Protein AF-U6MWH4-F1 (afdb_monomer)

Nearest PDB structures (foldseek):
  2d4q-assembly1_B  TM=5.711E-01  e=8.157E-05  Homo sapiens
  3nav-assembly1_B  TM=2.646E-01  e=2.248E+00  Vibrio cholerae O1 biovar El Tor str. N16961
  7rc2-assembly1_A  TM=3.256E-01  e=7.889E+00  Microvirgula aerodenitrificans DSM 15089

Secondary structure (DSSP, 8-state):
------GGGS-HHHHHHHHHHHHHHTTTS--EEEEEBTTSPEEEEE---TT--SGGGGGHHHHHHHHHHHHHHHH--S-EEEEEE-TTTTTTPPPPPHHHHHHTTS----S-HHHHHHHHHHHHHHHHTEEEEEEES--HHHHH-HHHHHHHS---GGGEEE-SSSTTHHHHB-GGGPPBTT-TT-S-BGGG-HHHHHHHHHHHHHHHHHTSS----------PPPP-------------------------------------------

InterPro domains:
  IPR001251 CRAL-TRIO lipid binding domain [cd00170] (25-182)
  IPR036865 CRAL-TRIO lipid binding domain superfamily [G3DSA:3.40.525.10] (21-190)

Mean predicted aligned error: 13.99 Å

Organism: NCBI:txid51315

pLDDT: mean 72.73, std 21.44, range [26.17, 97.75]

Sequence (270 aa):
MAFYFPRELRCRPAESALLARVEAKHSTFPTYVHGMSKAGNPVIYKPSLSGLRDFRRLFVLQTDSYLIDTWLEETKASAFTLVLDFGMLTRRLRAPTLDMWESLRSVVDPLPAEARSSIEQMVHRVFARCEAVVVVNATTFLKLLKPVISLMVPVSSDKLFVSTDYSALFKVVSAPQVPRPYNPSSPDVLSSSAHTTQLYTLLNARAQEVLGRPLQIDIPAAMAPPPKKVQTDKEQPPVVPSPKPTPAPEERTVAEALEVDQEDLFDDID

Solvent-accessible surface area (backbone atoms only — not comparable to full-atom values): 16370 Å² total; per-residue (Å²): 139,81,88,76,78,72,86,76,76,61,52,65,72,45,50,42,55,41,52,57,46,47,43,77,36,34,96,47,49,40,77,33,27,49,52,38,31,75,88,69,26,49,26,36,37,28,79,34,37,59,76,43,54,48,80,77,64,48,63,58,56,54,50,45,30,54,56,49,45,56,47,33,62,76,70,62,46,84,42,30,34,42,38,41,29,28,63,47,22,62,82,51,52,67,84,79,49,73,69,52,62,57,47,55,76,56,87,84,70,99,58,60,77,89,37,43,64,54,51,53,51,47,36,53,58,40,40,72,31,46,63,34,39,29,34,24,32,31,45,80,67,55,57,73,38,50,74,54,53,29,58,68,46,72,44,63,73,88,38,53,37,66,22,66,44,60,68,38,47,61,73,53,27,46,71,95,38,36,34,29,86,79,25,79,88,34,93,48,45,40,70,42,23,69,55,24,53,50,49,51,51,52,52,28,54,50,25,36,74,68,71,72,40,64,62,84,64,92,66,61,74,47,81,70,78,77,78,82,75,78,84,74,90,77,90,81,87,90,88,87,82,89,88,85,88,86,85,83,89,79,92,81,86,90,89,87,89,90,79,90,88,86,80,88,91,84,81,87,91,131

Radius of gyration: 25.24 Å; Cα contacts (8 Å, |Δi|>4): 347; chains: 1; bounding box: 81×81×40 Å

Foldseek 3Di:
DDPPPDPPLDDLLLLLVLLVVCQVCCVAFNKFWFFAWPVGAIEIEGQHPQPDLALLPLCVLLSVLVLQVLLCVVVVGQAYEYEYECQNVQVRYDDDDPVSVVCLLPRDDPDDPVNVVSSVVSLVVRLVRYQAYEYELDPPVVVVVLVSVCSSRVDDSVRYHYDNHLVSVCVTHPQQRDAPPSRPPHPHHRLLHPSRVVSQVSSQVSCCVSVVGGRPDDRPHNPDDPPPPPDDDDDDDDDDDDDDDDDDDDDDDDDDDDDDDDDDDDDDDD

Structure (mmCIF, N/CA/C/O backbone):
data_AF-U6MWH4-F1
#
_entry.id   AF-U6MWH4-F1
#
loop_
_atom_site.group_PDB
_atom_site.id
_atom_site.type_symbol
_atom_site.label_atom_id
_atom_site.label_alt_id
_atom_site.label_comp_id
_atom_site.label_asym_id
_atom_site.label_entity_id
_atom_site.label_seq_id
_atom_site.pdbx_PDB_ins_code
_atom_site.Cartn_x
_atom_site.Cartn_y
_atom_site.Cartn_z
_atom_site.occupancy
_atom_site.B_iso_or_equiv
_atom_site.auth_seq_id
_atom_site.auth_comp_id
_atom_site.auth_asym_id
_atom_site.auth_atom_id
_atom_site.pdbx_PDB_model_num
ATOM 1 N N . MET A 1 1 ? -27.983 15.125 -3.980 1.00 27.92 1 MET A N 1
ATOM 2 C CA . MET A 1 1 ? -28.279 13.856 -3.283 1.00 27.92 1 MET A CA 1
ATOM 3 C C . MET A 1 1 ? -26.954 13.132 -3.090 1.00 27.92 1 MET A C 1
ATOM 5 O O . MET A 1 1 ? -26.392 12.672 -4.073 1.00 27.92 1 MET A O 1
ATOM 9 N N . ALA A 1 2 ? -26.381 13.165 -1.885 1.00 26.81 2 ALA A N 1
ATOM 10 C CA . ALA A 1 2 ? -25.064 12.586 -1.613 1.00 26.81 2 ALA A CA 1
ATOM 11 C C . ALA A 1 2 ? -25.237 11.295 -0.809 1.00 26.81 2 ALA A C 1
ATOM 13 O O . ALA A 1 2 ? -25.675 11.342 0.337 1.00 26.81 2 ALA A O 1
ATOM 14 N N . PHE A 1 3 ? -24.895 10.153 -1.407 1.00 26.17 3 PHE A N 1
ATOM 15 C CA . PHE A 1 3 ? -24.858 8.870 -0.708 1.00 26.17 3 PHE A CA 1
ATOM 16 C C . PHE A 1 3 ? -23.581 8.786 0.136 1.00 26.17 3 PHE A C 1
ATOM 18 O O . PHE A 1 3 ? -22.595 8.166 -0.255 1.00 26.17 3 PHE A O 1
ATOM 25 N N . TYR A 1 4 ? -23.595 9.450 1.292 1.00 32.81 4 TYR A N 1
ATOM 26 C CA . TYR A 1 4 ? -22.603 9.229 2.339 1.00 32.81 4 TYR A CA 1
ATOM 27 C C . TYR A 1 4 ? -22.925 7.900 3.029 1.00 32.81 4 TYR A C 1
ATOM 29 O O . TYR A 1 4 ? -23.818 7.835 3.872 1.00 32.81 4 TYR A O 1
ATOM 37 N N . PHE A 1 5 ? -22.208 6.834 2.668 1.00 31.77 5 PHE A N 1
ATOM 38 C CA . PHE A 1 5 ? -22.154 5.653 3.529 1.00 31.77 5 PHE A CA 1
ATOM 39 C C . PHE A 1 5 ? -21.402 6.029 4.822 1.00 31.77 5 PHE A C 1
ATOM 41 O O . PHE A 1 5 ? -20.383 6.722 4.731 1.00 31.77 5 PHE A O 1
ATOM 48 N N . PRO A 1 6 ? -21.888 5.661 6.024 1.00 39.88 6 PRO A N 1
ATOM 49 C CA . PRO A 1 6 ? -21.402 6.291 7.250 1.00 39.88 6 PRO A CA 1
ATOM 50 C C . PRO A 1 6 ? -20.069 5.722 7.748 1.00 39.88 6 PRO A C 1
ATOM 52 O O . PRO A 1 6 ? -19.721 4.571 7.490 1.00 39.88 6 PRO A O 1
ATOM 55 N N . ARG A 1 7 ? -19.389 6.494 8.607 1.00 52.41 7 ARG A N 1
ATOM 56 C CA . ARG A 1 7 ? -18.195 6.088 9.387 1.00 52.41 7 ARG A CA 1
ATOM 57 C C . ARG A 1 7 ? -18.461 4.958 10.413 1.00 52.41 7 ARG A C 1
ATOM 59 O O . ARG A 1 7 ? -17.604 4.650 11.233 1.00 52.41 7 ARG A O 1
ATOM 66 N N . GLU A 1 8 ? -19.646 4.354 10.398 1.00 45.69 8 GLU A N 1
ATOM 67 C CA . GLU A 1 8 ? -20.229 3.555 11.488 1.00 45.69 8 GLU A CA 1
ATOM 68 C C . GLU A 1 8 ? -19.783 2.084 11.516 1.00 45.69 8 GLU A C 1
ATOM 70 O O . GLU A 1 8 ? -20.016 1.393 12.503 1.00 45.69 8 GLU A O 1
ATOM 75 N N . LEU A 1 9 ? -19.098 1.591 10.477 1.00 47.19 9 LEU A N 1
ATOM 76 C CA . LEU A 1 9 ? -18.620 0.198 10.425 1.00 47.19 9 LEU A CA 1
ATOM 77 C C . LEU A 1 9 ? -17.280 -0.036 11.150 1.00 47.19 9 LEU A C 1
ATOM 79 O O . LEU A 1 9 ? -16.875 -1.187 11.340 1.00 47.19 9 LEU A O 1
ATOM 83 N N . ARG A 1 10 ? -16.591 1.031 11.582 1.00 58.94 10 ARG A N 1
ATOM 84 C CA . ARG A 1 10 ? -15.357 0.942 12.379 1.00 58.94 10 ARG A CA 1
ATOM 85 C C . ARG A 1 10 ? -15.699 0.982 13.871 1.00 58.94 10 ARG A C 1
ATOM 87 O O . ARG A 1 10 ? -15.836 2.041 14.474 1.00 58.94 10 ARG A O 1
ATOM 94 N N . CYS A 1 11 ? -15.808 -0.198 14.481 1.00 66.75 11 CYS A N 1
ATOM 95 C CA . CYS A 1 11 ? -15.868 -0.338 15.936 1.00 66.75 11 CYS A CA 1
ATOM 96 C C . CYS A 1 11 ? -14.636 0.357 16.557 1.00 66.75 11 CYS A C 1
ATOM 98 O O . CYS A 1 11 ? -13.509 0.028 16.185 1.00 66.75 11 CYS A O 1
ATOM 100 N N . ARG A 1 12 ? -14.815 1.318 17.479 1.00 74.69 12 ARG A N 1
ATOM 101 C CA . ARG A 1 12 ? -13.703 2.119 18.052 1.00 74.69 12 ARG A CA 1
ATOM 102 C C . ARG A 1 12 ? -12.523 1.266 18.566 1.00 74.69 12 ARG A C 1
ATOM 104 O O . ARG A 1 12 ? -11.391 1.583 18.205 1.00 74.69 12 ARG A O 1
ATOM 111 N N . PRO A 1 13 ? -12.739 0.177 19.334 1.00 76.44 13 PRO A N 1
ATOM 112 C CA . PRO A 1 13 ? -11.693 -0.794 19.675 1.00 76.44 13 PRO A CA 1
ATOM 113 C C . PRO A 1 13 ? -10.915 -1.362 18.475 1.00 76.44 13 PRO A C 1
ATOM 115 O O . PRO A 1 13 ? -9.695 -1.492 18.548 1.00 76.44 13 PRO A O 1
ATOM 118 N N . ALA A 1 14 ? -11.589 -1.663 17.360 1.00 77.19 14 ALA A N 1
ATOM 119 C CA . ALA A 1 14 ? -10.959 -2.183 16.147 1.00 77.19 14 ALA A CA 1
ATOM 120 C C . ALA A 1 14 ? -10.076 -1.127 15.465 1.00 77.19 14 ALA A C 1
ATOM 122 O O . ALA A 1 14 ? -8.936 -1.416 15.108 1.00 77.19 14 ALA A O 1
ATOM 123 N N . GLU A 1 15 ? -10.570 0.108 15.327 1.00 84.19 15 GLU A N 1
ATOM 124 C CA . GLU A 1 15 ? -9.797 1.216 14.748 1.00 84.19 15 GLU A CA 1
ATOM 125 C C . GLU A 1 15 ? -8.604 1.601 15.635 1.00 84.19 15 GLU A C 1
ATOM 127 O O . GLU A 1 15 ? -7.506 1.811 15.125 1.00 84.19 15 GLU A O 1
ATOM 132 N N . SER A 1 16 ? -8.780 1.592 16.960 1.00 84.31 16 SER A N 1
ATOM 133 C CA . SER A 1 16 ? -7.698 1.780 17.934 1.00 84.31 16 SER A CA 1
ATOM 134 C C . SER A 1 16 ? -6.597 0.721 17.778 1.00 84.31 16 SER A C 1
ATOM 136 O O . SER A 1 16 ? -5.420 1.060 17.623 1.00 84.31 16 SER A O 1
ATOM 138 N N . ALA A 1 17 ? -6.973 -0.563 17.710 1.00 81.81 17 ALA A N 1
ATOM 139 C CA . ALA A 1 17 ? -6.034 -1.666 17.499 1.00 81.81 17 ALA A CA 1
ATOM 140 C C . ALA A 1 17 ? -5.322 -1.593 16.134 1.00 81.81 17 ALA A C 1
ATOM 142 O O . ALA A 1 17 ? -4.136 -1.919 16.039 1.00 81.81 17 ALA A O 1
ATOM 143 N N . LEU A 1 18 ? -6.015 -1.146 15.081 1.00 85.00 18 LEU A N 1
ATOM 144 C CA . LEU A 1 18 ? -5.420 -0.911 13.764 1.00 85.00 18 LEU A CA 1
ATOM 145 C C . LEU A 1 18 ? -4.414 0.247 13.803 1.00 85.00 18 LEU A C 1
ATOM 147 O O . LEU A 1 18 ? -3.290 0.059 13.346 1.00 85.00 18 LEU A O 1
ATOM 151 N N . LEU A 1 19 ? -4.769 1.395 14.392 1.00 87.38 19 LEU A N 1
ATOM 152 C CA . LEU A 1 19 ? -3.910 2.582 14.517 1.00 87.38 19 LEU A CA 1
ATOM 153 C C . LEU A 1 19 ? -2.637 2.306 15.330 1.00 87.38 19 LEU A C 1
ATOM 155 O O . LEU A 1 19 ? -1.536 2.578 14.847 1.00 87.38 19 LEU A O 1
ATOM 159 N N . ALA A 1 20 ? -2.762 1.681 16.506 1.00 84.31 20 ALA A N 1
ATOM 160 C CA . ALA A 1 20 ? -1.615 1.262 17.319 1.00 84.31 20 ALA A CA 1
ATOM 161 C C . ALA A 1 20 ? -0.691 0.286 16.561 1.00 84.31 20 ALA A C 1
ATOM 163 O O . ALA A 1 20 ? 0.528 0.270 16.739 1.00 84.31 20 ALA A O 1
ATOM 164 N N . ARG A 1 21 ? -1.263 -0.515 15.657 1.00 82.06 21 ARG A N 1
ATOM 165 C CA . ARG A 1 21 ? -0.517 -1.429 14.794 1.00 82.06 21 ARG A CA 1
ATOM 166 C C . ARG A 1 21 ? 0.126 -0.735 13.588 1.00 82.06 21 ARG A C 1
ATOM 168 O O . ARG A 1 21 ? 1.159 -1.227 13.138 1.00 82.06 21 ARG A O 1
ATOM 175 N N . VAL A 1 22 ? -0.415 0.383 13.085 1.00 85.94 22 VAL A N 1
ATOM 176 C CA . VAL A 1 22 ? 0.283 1.243 12.103 1.00 85.94 22 VAL A CA 1
ATOM 177 C C . VAL A 1 22 ? 1.582 1.755 12.717 1.00 85.94 22 VAL A C 1
ATOM 179 O O . VAL A 1 22 ? 2.646 1.576 12.129 1.00 85.94 22 VAL A O 1
ATOM 182 N N . GLU A 1 23 ? 1.487 2.320 13.922 1.00 86.25 23 GLU A N 1
ATOM 183 C CA . GLU A 1 23 ? 2.613 2.825 14.716 1.00 86.25 23 GLU A CA 1
ATOM 184 C C . GLU A 1 23 ? 3.669 1.734 14.946 1.00 86.25 23 GLU A C 1
ATOM 186 O O . GLU A 1 23 ? 4.798 1.855 14.472 1.00 86.25 23 GLU A O 1
ATOM 191 N N . ALA A 1 24 ? 3.279 0.602 15.542 1.00 82.88 24 ALA A N 1
ATOM 192 C CA . ALA A 1 24 ? 4.202 -0.491 15.856 1.00 82.88 24 ALA A CA 1
ATOM 193 C C . ALA A 1 24 ? 4.857 -1.163 14.627 1.00 82.88 24 ALA A C 1
ATOM 195 O O . ALA A 1 24 ? 5.909 -1.788 14.763 1.00 82.88 24 ALA A O 1
ATOM 196 N N . LYS A 1 25 ? 4.243 -1.089 13.434 1.00 79.94 25 LYS A N 1
ATOM 197 C CA . LYS A 1 25 ? 4.759 -1.737 12.212 1.00 79.94 25 LYS A CA 1
ATOM 198 C C . LYS A 1 25 ? 5.490 -0.795 11.253 1.00 79.94 25 LYS A C 1
ATOM 200 O O . LYS A 1 25 ? 6.203 -1.311 10.389 1.00 79.94 25 LYS A O 1
ATOM 205 N N . HIS A 1 26 ? 5.342 0.530 11.359 1.00 83.62 26 HIS A N 1
ATOM 206 C CA . HIS A 1 26 ? 5.800 1.459 10.314 1.00 83.62 26 HIS A CA 1
ATOM 207 C C . HIS A 1 26 ? 7.293 1.326 9.984 1.00 83.62 26 HIS A C 1
ATOM 209 O O . HIS A 1 26 ? 7.646 1.212 8.815 1.00 83.62 26 HIS A O 1
ATOM 215 N N . SER A 1 27 ? 8.161 1.254 10.997 1.00 79.25 27 SER A N 1
ATOM 216 C CA . SER A 1 27 ? 9.620 1.124 10.826 1.00 79.25 27 SER A CA 1
ATOM 217 C C . SER A 1 27 ? 10.053 -0.119 10.034 1.00 79.25 27 SER A C 1
ATOM 219 O O . SER A 1 27 ? 11.134 -0.152 9.452 1.00 79.25 27 SER A O 1
ATOM 221 N N . THR A 1 28 ? 9.211 -1.156 10.006 1.00 76.00 28 THR A N 1
ATOM 222 C CA . THR A 1 28 ? 9.494 -2.447 9.362 1.00 76.00 28 THR A CA 1
ATOM 223 C C . THR A 1 28 ? 8.747 -2.596 8.029 1.00 76.00 28 THR A C 1
ATOM 225 O O . THR A 1 28 ? 9.278 -3.180 7.076 1.00 76.00 28 THR A O 1
ATOM 228 N N . PHE A 1 29 ? 7.527 -2.053 7.958 1.00 81.06 29 PHE A N 1
ATOM 229 C CA . PHE A 1 29 ? 6.559 -2.205 6.868 1.00 81.06 29 PHE A CA 1
ATOM 230 C C . PHE A 1 29 ? 5.920 -0.862 6.463 1.00 81.06 29 PHE A C 1
ATOM 232 O O . PHE A 1 29 ? 4.689 -0.742 6.498 1.00 81.06 29 PHE A O 1
ATOM 239 N N . PRO A 1 30 ? 6.711 0.157 6.086 1.00 86.62 30 PRO A N 1
ATOM 240 C CA . PRO A 1 30 ? 6.183 1.484 5.792 1.00 86.62 30 PRO A CA 1
ATOM 241 C C . PRO A 1 30 ? 5.201 1.444 4.614 1.00 86.62 30 PRO A C 1
ATOM 243 O O . PRO A 1 30 ? 5.316 0.606 3.715 1.00 86.62 30 PRO A O 1
ATOM 246 N N . THR A 1 31 ? 4.233 2.359 4.623 1.00 90.25 31 THR A N 1
ATOM 247 C CA . THR A 1 31 ? 3.271 2.565 3.532 1.00 90.25 31 THR A CA 1
ATOM 248 C C . THR A 1 31 ? 3.460 3.967 2.997 1.00 90.25 31 THR A C 1
ATOM 250 O O . THR A 1 31 ? 3.390 4.923 3.762 1.00 90.25 31 THR A O 1
ATOM 253 N N . TYR A 1 32 ? 3.659 4.100 1.693 1.00 92.94 32 TYR A N 1
ATOM 254 C CA . TYR A 1 32 ? 3.819 5.399 1.047 1.00 92.94 32 TYR A CA 1
ATOM 255 C C . TYR A 1 32 ? 2.851 5.528 -0.124 1.00 92.94 32 TYR A C 1
ATOM 257 O O . TYR A 1 32 ? 2.491 4.528 -0.742 1.00 92.94 32 TYR A O 1
ATOM 265 N N . VAL A 1 33 ? 2.436 6.751 -0.441 1.00 94.75 33 VAL A N 1
ATOM 266 C CA . VAL A 1 33 ? 1.593 7.047 -1.607 1.00 94.75 33 VAL A CA 1
ATOM 267 C C . VAL A 1 33 ? 2.361 8.013 -2.489 1.00 94.75 33 VAL A C 1
ATOM 269 O O . VAL A 1 33 ? 2.877 9.014 -1.996 1.00 94.75 33 VAL A O 1
ATOM 272 N N . HIS A 1 34 ? 2.467 7.721 -3.782 1.00 96.06 34 HIS A N 1
ATOM 273 C CA . HIS A 1 34 ? 3.177 8.584 -4.722 1.00 96.06 34 HIS A CA 1
ATOM 274 C C . HIS A 1 34 ? 2.677 8.359 -6.152 1.00 96.06 34 HIS A C 1
ATOM 276 O O . HIS A 1 34 ? 2.600 7.221 -6.600 1.00 96.06 34 HIS A O 1
ATOM 282 N N . GLY A 1 35 ? 2.418 9.438 -6.893 1.00 95.25 35 GLY A N 1
ATOM 283 C CA . GLY A 1 35 ? 2.036 9.361 -8.305 1.00 95.25 35 GLY A CA 1
ATOM 284 C C . GLY A 1 35 ? 0.725 8.611 -8.584 1.00 95.25 35 GLY A C 1
ATOM 285 O O . GLY A 1 35 ? -0.004 8.209 -7.671 1.00 95.25 35 GLY A O 1
ATOM 286 N N . MET A 1 36 ? 0.432 8.447 -9.875 1.00 97.12 36 MET A N 1
ATOM 287 C CA . MET A 1 36 ? -0.792 7.828 -10.395 1.00 97.12 36 MET A CA 1
ATOM 288 C C . MET A 1 36 ? -0.493 6.700 -11.398 1.00 97.12 36 MET A C 1
ATOM 290 O O . MET A 1 36 ? 0.480 6.762 -12.158 1.00 97.12 36 MET A O 1
ATOM 294 N N . SER A 1 37 ? -1.353 5.678 -11.429 1.00 97.31 37 SER A N 1
ATOM 295 C CA . SER A 1 37 ? -1.363 4.626 -12.450 1.00 97.31 37 SER A CA 1
ATOM 296 C C . SER A 1 37 ? -1.713 5.203 -13.825 1.00 97.31 37 SER A C 1
ATOM 298 O O . SER A 1 37 ? -2.197 6.331 -13.949 1.00 97.31 37 SER A O 1
ATOM 300 N N . LYS A 1 38 ? -1.521 4.418 -14.889 1.00 97.00 38 LYS A N 1
ATOM 301 C CA . LYS A 1 38 ? -1.957 4.794 -16.245 1.00 97.00 38 LYS A CA 1
ATOM 302 C C . LYS A 1 38 ? -3.478 4.961 -16.365 1.00 97.00 38 LYS A C 1
ATOM 304 O O . LYS A 1 38 ? -3.920 5.651 -17.276 1.00 97.00 38 LYS A O 1
ATOM 309 N N . ALA A 1 39 ? -4.257 4.383 -15.448 1.00 95.38 39 ALA A N 1
ATOM 310 C CA . ALA A 1 39 ? -5.699 4.606 -15.329 1.00 95.38 39 ALA A CA 1
ATOM 311 C C . ALA A 1 39 ? -6.068 5.809 -14.431 1.00 95.38 39 ALA A C 1
ATOM 313 O O . ALA A 1 39 ? -7.250 6.073 -14.225 1.00 95.38 39 ALA A O 1
ATOM 314 N N . GLY A 1 40 ? -5.083 6.541 -13.894 1.00 95.50 40 GLY A N 1
ATOM 315 C CA . GLY A 1 40 ? -5.297 7.735 -13.070 1.00 95.50 40 GLY A CA 1
ATOM 316 C C . GLY A 1 40 ? -5.565 7.470 -11.584 1.00 95.50 40 GLY A C 1
ATOM 317 O O . GLY A 1 40 ? -5.965 8.392 -10.879 1.00 95.50 40 GLY A O 1
ATOM 318 N N . ASN A 1 41 ? -5.347 6.246 -11.091 1.00 96.62 41 ASN A N 1
ATOM 319 C CA . ASN A 1 41 ? -5.566 5.898 -9.683 1.00 96.62 41 ASN A CA 1
ATOM 320 C C . ASN A 1 41 ? -4.285 6.057 -8.843 1.00 96.62 41 ASN A C 1
ATOM 322 O O . ASN A 1 41 ? -3.195 5.810 -9.361 1.00 96.62 41 ASN A O 1
ATOM 326 N N . PRO A 1 42 ? -4.374 6.392 -7.542 1.00 96.88 42 PRO A N 1
ATOM 327 C CA . PRO A 1 42 ? -3.207 6.510 -6.668 1.00 96.88 42 PRO A CA 1
ATOM 328 C C . PRO A 1 42 ? -2.387 5.215 -6.606 1.00 96.88 42 PRO A C 1
ATOM 330 O O . PRO A 1 42 ? -2.938 4.112 -6.508 1.00 96.88 42 PRO A O 1
ATOM 333 N N . VAL A 1 43 ? -1.058 5.360 -6.619 1.00 97.56 43 VAL A N 1
ATOM 334 C CA . VAL A 1 43 ? -0.122 4.241 -6.449 1.00 97.56 43 VAL A CA 1
ATOM 335 C C . VAL A 1 43 ? 0.394 4.207 -5.013 1.00 97.56 43 VAL A C 1
ATOM 337 O O . VAL A 1 43 ? 0.915 5.194 -4.485 1.00 97.56 43 VAL A O 1
ATOM 340 N N . ILE A 1 44 ? 0.237 3.048 -4.379 1.00 95.69 44 ILE A N 1
ATOM 341 C CA . ILE A 1 44 ? 0.528 2.812 -2.967 1.00 95.69 44 ILE A CA 1
ATOM 342 C C . ILE A 1 44 ? 1.680 1.815 -2.886 1.00 95.69 44 ILE A C 1
ATOM 344 O O . ILE A 1 44 ? 1.590 0.712 -3.417 1.00 95.69 44 ILE A O 1
ATOM 348 N N . TYR A 1 45 ? 2.771 2.200 -2.233 1.00 94.25 45 TYR A N 1
ATOM 349 C CA . TYR A 1 45 ? 4.024 1.454 -2.204 1.00 94.25 45 TYR A CA 1
ATOM 350 C C . TYR A 1 45 ? 4.296 0.838 -0.835 1.00 94.25 45 TYR A C 1
ATOM 352 O O . TYR A 1 45 ? 4.154 1.483 0.209 1.00 94.25 45 TYR A O 1
ATOM 360 N N . LYS A 1 46 ? 4.797 -0.396 -0.877 1.00 91.50 46 LYS A N 1
ATOM 361 C CA . LYS A 1 46 ? 5.352 -1.161 0.237 1.00 91.50 46 LYS A CA 1
ATOM 362 C C . LYS A 1 46 ? 6.815 -1.505 -0.042 1.00 91.50 46 LYS A C 1
ATOM 364 O O . LYS A 1 46 ? 7.092 -2.606 -0.517 1.00 91.50 46 LYS A O 1
ATOM 369 N N . PRO A 1 47 ? 7.754 -0.581 0.235 1.00 86.81 47 PRO A N 1
ATOM 370 C CA . PRO A 1 47 ? 9.156 -0.727 -0.162 1.00 86.81 47 PRO A CA 1
ATOM 371 C C . PRO A 1 47 ? 9.975 -1.652 0.749 1.00 86.81 47 PRO A C 1
ATOM 373 O O . PRO A 1 47 ? 11.101 -2.005 0.421 1.00 86.81 47 PRO A O 1
ATOM 376 N N . SER A 1 48 ? 9.442 -2.044 1.910 1.00 80.38 48 SER A N 1
ATOM 377 C CA . SER A 1 48 ? 10.077 -3.023 2.792 1.00 80.38 48 SER A CA 1
ATOM 378 C C . SER A 1 48 ? 9.050 -4.008 3.324 1.00 80.38 48 SER A C 1
ATOM 380 O O . SER A 1 48 ? 8.060 -3.630 3.947 1.00 80.38 48 SER A O 1
ATOM 382 N N . LEU A 1 49 ? 9.367 -5.287 3.142 1.00 75.75 49 LEU A N 1
ATOM 383 C CA . LEU A 1 49 ? 8.731 -6.428 3.793 1.00 75.75 49 LEU A CA 1
ATOM 384 C C . LEU A 1 49 ? 9.703 -7.129 4.766 1.00 75.75 49 LEU A C 1
ATOM 386 O O . LEU A 1 49 ? 9.560 -8.311 5.063 1.00 75.75 49 LEU A O 1
ATOM 390 N N . SER A 1 50 ? 10.716 -6.413 5.269 1.00 66.69 50 SER A N 1
ATOM 391 C CA . SER A 1 50 ? 11.909 -6.989 5.919 1.00 66.69 50 SER A CA 1
ATOM 392 C C . SER A 1 50 ? 11.664 -7.814 7.195 1.00 66.69 50 SER A C 1
ATOM 394 O O . SER A 1 50 ? 12.494 -8.665 7.536 1.00 66.69 50 SER A O 1
ATOM 396 N N . GLY A 1 51 ? 10.546 -7.601 7.896 1.00 62.53 51 GLY A N 1
ATOM 397 C CA . GLY A 1 51 ? 10.147 -8.392 9.068 1.00 62.53 51 GLY A CA 1
ATOM 398 C C . GLY A 1 51 ? 9.376 -9.681 8.747 1.00 62.53 51 GLY A C 1
ATOM 399 O O . GLY A 1 51 ? 9.131 -10.485 9.648 1.00 62.53 51 GLY A O 1
ATOM 400 N N . LEU A 1 52 ? 8.975 -9.900 7.490 1.00 67.88 52 LEU A N 1
ATOM 401 C CA . LEU A 1 52 ? 8.229 -11.089 7.075 1.00 67.88 52 LEU A CA 1
ATOM 402 C C . LEU A 1 52 ? 9.189 -12.259 6.828 1.00 67.88 52 LEU A C 1
ATOM 404 O O . LEU A 1 52 ? 9.905 -12.305 5.834 1.00 67.88 52 LEU A O 1
ATOM 408 N N . ARG A 1 53 ? 9.189 -13.217 7.762 1.00 60.91 53 ARG A N 1
ATOM 409 C CA . ARG A 1 53 ? 9.950 -14.482 7.680 1.00 60.91 53 ARG A CA 1
ATOM 410 C C . ARG A 1 53 ? 9.100 -15.689 7.253 1.00 60.91 53 ARG A C 1
ATOM 412 O O . ARG A 1 53 ? 9.637 -16.758 6.994 1.00 60.91 53 ARG A O 1
ATOM 419 N N . ASP A 1 54 ? 7.779 -15.525 7.223 1.00 61.31 54 ASP A N 1
ATOM 420 C CA . ASP A 1 54 ? 6.789 -16.554 6.893 1.00 61.31 54 ASP A CA 1
ATOM 421 C C . ASP A 1 54 ? 5.648 -15.880 6.118 1.00 61.31 54 ASP A C 1
ATOM 423 O O . ASP A 1 54 ? 5.172 -14.815 6.526 1.00 61.31 54 ASP A O 1
ATOM 427 N N . PHE A 1 55 ? 5.211 -16.502 5.021 1.00 59.66 55 PHE A N 1
ATOM 428 C CA . PHE A 1 55 ? 4.090 -16.039 4.205 1.00 59.66 55 PHE A CA 1
ATOM 429 C C . PHE A 1 55 ? 2.802 -15.856 5.011 1.00 59.66 55 PHE A C 1
ATOM 431 O O . PHE A 1 55 ? 2.058 -14.907 4.772 1.00 59.66 55 PHE A O 1
ATOM 438 N N . ARG A 1 56 ? 2.570 -16.701 6.023 1.00 58.44 56 ARG A N 1
ATOM 439 C CA . ARG A 1 56 ? 1.408 -16.600 6.916 1.00 58.44 56 ARG A CA 1
ATOM 440 C C . ARG A 1 56 ? 1.331 -15.243 7.607 1.00 58.44 56 ARG A C 1
ATOM 442 O O . ARG A 1 56 ? 0.244 -14.759 7.868 1.00 58.44 56 ARG A O 1
ATOM 449 N N . ARG A 1 57 ? 2.460 -14.572 7.865 1.00 54.44 57 ARG A N 1
ATOM 450 C CA . ARG A 1 57 ? 2.474 -13.275 8.566 1.00 54.44 57 ARG A CA 1
ATOM 451 C C . ARG A 1 57 ? 2.122 -12.071 7.680 1.00 54.44 57 ARG A C 1
ATOM 453 O O . ARG A 1 57 ? 2.106 -10.953 8.195 1.00 54.44 57 ARG A O 1
ATOM 460 N N . LEU A 1 58 ? 1.783 -12.261 6.397 1.00 55.94 58 LEU A N 1
ATOM 461 C CA . LEU A 1 58 ? 1.360 -11.180 5.485 1.00 55.94 58 LEU A CA 1
ATOM 462 C C . LEU A 1 58 ? 0.015 -10.511 5.818 1.00 55.94 58 LEU A C 1
ATOM 464 O O . LEU A 1 58 ? -0.383 -9.571 5.133 1.00 55.94 58 LEU A O 1
ATOM 468 N N . PHE A 1 59 ? -0.579 -10.839 6.970 1.00 53.72 59 PHE A N 1
ATOM 469 C CA . PHE A 1 59 ? -1.601 -10.046 7.670 1.00 53.72 59 PHE A CA 1
ATOM 470 C C . PHE A 1 59 ? -1.242 -8.555 7.881 1.00 53.72 59 PHE A C 1
ATOM 472 O O . PHE A 1 59 ? -2.084 -7.756 8.282 1.00 53.72 59 PHE A O 1
ATOM 479 N N . VAL A 1 60 ? -0.006 -8.136 7.576 1.00 53.72 60 VAL A N 1
ATOM 480 C CA . VAL A 1 60 ? 0.373 -6.725 7.360 1.00 53.72 60 VAL A CA 1
ATOM 481 C C . VAL A 1 60 ? -0.639 -5.997 6.453 1.00 53.72 60 VAL A C 1
ATOM 483 O O . VAL A 1 60 ? -1.055 -4.891 6.794 1.00 53.72 60 VAL A O 1
ATOM 486 N N . LEU A 1 61 ? -1.165 -6.665 5.419 1.00 63.56 61 LEU A N 1
ATOM 487 C CA . LEU A 1 61 ? -2.143 -6.091 4.485 1.00 63.56 61 LEU A CA 1
ATOM 488 C C . LEU A 1 61 ? -3.504 -5.736 5.110 1.00 63.56 61 LEU A C 1
ATOM 490 O O . LEU A 1 61 ? -4.243 -4.951 4.520 1.00 63.56 61 LEU A O 1
ATOM 494 N N . GLN A 1 62 ? -3.849 -6.244 6.300 1.00 71.31 62 GLN A N 1
ATOM 495 C CA . GLN A 1 62 ? -5.063 -5.816 7.013 1.00 71.31 62 GLN A CA 1
ATOM 496 C C . GLN A 1 62 ? -4.901 -4.415 7.609 1.00 71.31 62 GLN A C 1
ATOM 498 O O . GLN A 1 62 ? -5.783 -3.567 7.484 1.00 71.31 62 GLN A O 1
ATOM 503 N N . THR A 1 63 ? -3.733 -4.155 8.204 1.00 77.19 63 THR A N 1
ATOM 504 C CA . THR A 1 63 ? -3.324 -2.813 8.633 1.00 77.19 63 THR A CA 1
ATOM 505 C C . THR A 1 63 ? -3.263 -1.885 7.427 1.00 77.19 63 THR A C 1
ATOM 507 O O . THR A 1 63 ? -3.796 -0.784 7.474 1.00 77.19 63 THR A O 1
ATOM 510 N N . ASP A 1 64 ? -2.707 -2.354 6.313 1.00 82.69 64 ASP A N 1
ATOM 511 C CA . ASP A 1 64 ? -2.589 -1.539 5.104 1.00 82.69 64 ASP A CA 1
ATOM 512 C C . ASP A 1 64 ? -3.942 -1.234 4.479 1.00 82.69 64 ASP A C 1
ATOM 514 O O . ASP A 1 64 ? -4.162 -0.106 4.057 1.00 82.69 64 ASP A O 1
ATOM 518 N N . SER A 1 65 ? -4.875 -2.189 4.503 1.00 86.25 65 SER A N 1
ATOM 519 C CA . SER A 1 65 ? -6.252 -1.972 4.057 1.00 86.25 65 SER A CA 1
ATOM 520 C C . SER A 1 65 ? -6.888 -0.794 4.786 1.00 86.25 65 SER A C 1
ATOM 522 O O . SER A 1 65 ? -7.550 0.001 4.141 1.00 86.25 65 SER A O 1
ATOM 524 N N . TYR A 1 66 ? -6.628 -0.606 6.084 1.00 87.62 66 TYR A N 1
ATOM 525 C CA . TYR A 1 66 ? -7.113 0.561 6.830 1.00 87.62 66 TYR A CA 1
ATOM 526 C C . TYR A 1 66 ? -6.494 1.893 6.355 1.00 87.62 66 TYR A C 1
ATOM 528 O O . TYR A 1 66 ? -7.215 2.884 6.208 1.00 87.62 66 TYR A O 1
ATOM 536 N N . LEU A 1 67 ? -5.183 1.931 6.067 1.00 90.50 67 LEU A N 1
ATOM 537 C CA . LEU A 1 67 ? -4.537 3.125 5.492 1.00 90.50 67 LEU A CA 1
ATOM 538 C C . LEU A 1 67 ? -5.080 3.428 4.086 1.00 90.50 67 LEU A C 1
ATOM 540 O O . LEU A 1 67 ? -5.341 4.584 3.762 1.00 90.50 67 LEU A O 1
ATOM 544 N N . ILE A 1 68 ? -5.255 2.388 3.267 1.00 92.19 68 ILE A N 1
ATOM 545 C CA . ILE A 1 68 ? -5.751 2.480 1.892 1.00 92.19 68 ILE A CA 1
ATOM 546 C C . ILE A 1 68 ? -7.215 2.942 1.885 1.00 92.19 68 ILE A C 1
ATOM 548 O O . ILE A 1 68 ? -7.536 3.886 1.175 1.00 92.19 68 ILE A O 1
ATOM 552 N N . ASP A 1 69 ? -8.089 2.342 2.697 1.00 91.50 69 ASP A N 1
ATOM 553 C CA . ASP A 1 69 ? -9.500 2.734 2.853 1.00 91.50 69 ASP A CA 1
ATOM 554 C C . ASP A 1 69 ? -9.597 4.215 3.249 1.00 91.50 69 ASP A C 1
ATOM 556 O O . ASP A 1 69 ? -10.253 4.989 2.560 1.00 91.50 69 ASP A O 1
ATOM 560 N N . THR A 1 70 ? -8.828 4.637 4.263 1.00 90.31 70 THR A N 1
ATOM 561 C CA . THR A 1 70 ? -8.765 6.038 4.719 1.00 90.31 70 THR A CA 1
ATOM 562 C C . THR A 1 70 ? -8.287 6.995 3.614 1.00 90.31 70 THR A C 1
ATOM 564 O O . THR A 1 70 ? -8.853 8.075 3.446 1.00 90.31 70 THR A O 1
ATOM 567 N N . TRP A 1 71 ? -7.284 6.607 2.816 1.00 92.81 71 TRP A N 1
ATOM 568 C CA . TRP A 1 71 ? -6.821 7.397 1.665 1.00 92.81 71 TRP A CA 1
ATOM 569 C C . TRP A 1 71 ? -7.884 7.517 0.566 1.00 92.81 71 TRP A C 1
ATOM 571 O O . TRP A 1 71 ? -8.124 8.604 0.034 1.00 92.81 71 TRP A O 1
ATOM 581 N N . LEU A 1 72 ? -8.521 6.399 0.216 1.00 93.06 72 LEU A N 1
ATOM 582 C CA . LEU A 1 72 ? -9.530 6.312 -0.839 1.00 93.06 72 LEU A CA 1
ATOM 583 C C . LEU A 1 72 ? -10.842 7.018 -0.467 1.00 93.06 72 LEU A C 1
ATOM 585 O O . LEU A 1 72 ? -11.543 7.501 -1.356 1.00 93.06 72 LEU A O 1
ATOM 589 N N . GLU A 1 73 ? -11.189 7.062 0.820 1.00 90.69 73 GLU A N 1
ATOM 590 C CA . GLU A 1 73 ? -12.323 7.827 1.350 1.00 90.69 73 GLU A CA 1
ATOM 591 C C . GLU A 1 73 ? -12.071 9.336 1.230 1.00 90.69 73 GLU A C 1
ATOM 593 O O . GLU A 1 73 ? -12.892 10.043 0.644 1.00 90.69 73 GLU A O 1
ATOM 598 N N . GLU A 1 74 ? -10.923 9.825 1.715 1.00 90.12 74 GLU A N 1
ATOM 599 C CA . GLU A 1 74 ? -10.587 11.256 1.688 1.00 90.12 74 GLU A CA 1
ATOM 600 C C . GLU A 1 74 ? -10.427 11.785 0.254 1.00 90.12 74 GLU A C 1
ATOM 602 O O . GLU A 1 74 ? -11.024 12.793 -0.128 1.00 90.12 74 GLU A O 1
ATOM 607 N N . THR A 1 75 ? -9.641 11.085 -0.570 1.00 90.56 75 THR A N 1
ATOM 608 C CA . THR A 1 75 ? -9.366 11.507 -1.955 1.00 90.56 75 THR A CA 1
ATOM 609 C C . THR A 1 75 ? -10.512 11.218 -2.920 1.00 90.56 75 THR A C 1
ATOM 611 O O . THR A 1 75 ? -10.484 11.692 -4.055 1.00 90.56 75 THR A O 1
ATOM 614 N N . LYS A 1 76 ? -11.515 10.435 -2.495 1.00 92.31 76 LYS A N 1
ATOM 615 C CA . LYS A 1 76 ? -12.619 9.924 -3.329 1.00 92.31 76 LYS A CA 1
ATOM 616 C C . LYS A 1 76 ? -12.150 9.126 -4.557 1.00 92.31 76 LYS A C 1
ATOM 618 O O . LYS A 1 76 ? -12.930 8.916 -5.485 1.00 92.31 76 LYS A O 1
ATOM 623 N N . ALA A 1 77 ? -10.896 8.667 -4.573 1.00 92.69 77 ALA A N 1
ATOM 624 C CA . ALA A 1 77 ? -10.353 7.846 -5.648 1.00 92.69 77 ALA A CA 1
ATOM 625 C C . ALA A 1 77 ? -11.117 6.515 -5.732 1.00 92.69 77 ALA A C 1
ATOM 627 O O . ALA A 1 77 ? -11.337 5.850 -4.720 1.00 92.69 77 ALA A O 1
ATOM 628 N N . SER A 1 78 ? -11.559 6.107 -6.922 1.00 93.00 78 SER A N 1
ATOM 629 C CA . SER A 1 78 ? -12.405 4.912 -7.063 1.00 93.00 78 SER A CA 1
ATOM 630 C C . SER A 1 78 ? -11.625 3.615 -6.825 1.00 93.00 78 SER A C 1
ATOM 632 O O . SER A 1 78 ? -12.158 2.705 -6.182 1.00 93.00 78 SER A O 1
ATOM 634 N N . ALA A 1 79 ? -10.364 3.564 -7.263 1.00 96.44 79 ALA A N 1
ATOM 635 C CA . ALA A 1 79 ? -9.470 2.413 -7.173 1.00 96.44 79 ALA A CA 1
ATOM 636 C C . ALA A 1 79 ? -8.032 2.809 -6.770 1.00 96.44 79 ALA A C 1
ATOM 638 O O . ALA A 1 79 ? -7.743 3.979 -6.522 1.00 96.44 79 ALA A O 1
ATOM 639 N N . PHE A 1 80 ? -7.126 1.830 -6.681 1.00 96.81 80 PHE A N 1
ATOM 640 C CA . PHE A 1 80 ? -5.691 2.031 -6.416 1.00 96.81 80 PHE A CA 1
ATOM 641 C C . PHE A 1 80 ? -4.825 0.953 -7.074 1.00 96.81 80 PHE A C 1
ATOM 643 O O . PHE A 1 80 ? -5.271 -0.178 -7.276 1.00 96.81 80 PHE A O 1
ATOM 650 N N . THR A 1 81 ? -3.556 1.279 -7.323 1.00 97.19 81 THR A N 1
ATOM 651 C CA . THR A 1 81 ? -2.508 0.295 -7.634 1.00 97.19 81 THR A CA 1
ATOM 652 C C . THR A 1 81 ? -1.659 0.042 -6.387 1.00 97.19 81 THR A C 1
ATOM 654 O O . THR A 1 81 ? -1.228 0.993 -5.734 1.00 97.19 81 THR A O 1
ATOM 657 N N . LEU A 1 82 ? -1.385 -1.224 -6.062 1.00 95.38 82 LEU A N 1
ATOM 658 C CA . LEU A 1 82 ? -0.508 -1.620 -4.955 1.00 95.38 82 LEU A CA 1
ATOM 659 C C . LEU A 1 82 ? 0.839 -2.120 -5.483 1.00 95.38 82 LEU A C 1
ATOM 661 O O . LEU A 1 82 ? 0.879 -3.038 -6.296 1.00 95.38 82 LEU A O 1
ATOM 665 N N . VAL A 1 83 ? 1.939 -1.567 -4.982 1.00 94.75 83 VAL A N 1
ATOM 666 C CA . VAL A 1 83 ? 3.308 -1.977 -5.316 1.00 94.75 83 VAL A CA 1
ATOM 667 C C . VAL A 1 83 ? 3.945 -2.629 -4.095 1.00 94.75 83 VAL A C 1
ATOM 669 O O . VAL A 1 83 ? 4.075 -1.993 -3.051 1.00 94.75 83 VAL A O 1
ATOM 672 N N . LEU A 1 84 ? 4.354 -3.890 -4.222 1.00 91.50 84 LEU A N 1
ATOM 673 C CA . LEU A 1 84 ? 5.021 -4.662 -3.176 1.00 91.50 84 LEU A CA 1
ATOM 674 C C . LEU A 1 84 ? 6.475 -4.934 -3.568 1.00 91.50 84 LEU A C 1
ATOM 676 O O . LEU A 1 84 ? 6.740 -5.575 -4.586 1.00 91.50 84 LEU A O 1
ATOM 680 N N . ASP A 1 85 ? 7.415 -4.486 -2.741 1.00 90.19 85 ASP A N 1
ATOM 681 C CA . ASP A 1 85 ? 8.837 -4.745 -2.939 1.00 90.19 85 ASP A CA 1
ATOM 682 C C . ASP A 1 85 ? 9.275 -5.985 -2.160 1.00 90.19 85 ASP A C 1
ATOM 684 O O . ASP A 1 85 ? 9.302 -6.015 -0.924 1.00 90.19 85 ASP A O 1
ATOM 688 N N . PHE A 1 86 ? 9.604 -7.043 -2.896 1.00 85.75 86 PHE A N 1
ATOM 689 C CA . PHE A 1 86 ? 10.032 -8.303 -2.306 1.00 85.75 86 PHE A CA 1
ATOM 690 C C . PHE A 1 86 ? 11.546 -8.352 -2.051 1.00 85.75 86 PHE A C 1
ATOM 692 O O . PHE A 1 86 ? 12.004 -9.320 -1.449 1.00 85.75 86 PHE A O 1
ATOM 699 N N . GLY A 1 87 ? 12.330 -7.319 -2.390 1.00 83.62 87 GLY A N 1
ATOM 700 C CA . GLY A 1 87 ? 13.800 -7.347 -2.314 1.00 83.62 87 GLY A CA 1
ATOM 701 C C . GLY A 1 87 ? 14.377 -7.636 -0.920 1.00 83.62 87 GLY A C 1
ATOM 702 O O . GLY A 1 87 ? 15.438 -8.249 -0.802 1.00 83.62 87 GLY A O 1
ATOM 703 N N . MET A 1 88 ? 13.654 -7.270 0.144 1.00 77.75 88 MET A N 1
ATOM 704 C CA . MET A 1 88 ? 13.999 -7.630 1.530 1.00 77.75 88 MET A CA 1
ATOM 705 C C . MET A 1 88 ? 13.405 -8.971 1.990 1.00 77.75 88 MET A C 1
ATOM 707 O O . MET A 1 88 ? 13.933 -9.589 2.915 1.00 77.75 88 MET A O 1
ATOM 711 N N . LEU A 1 89 ? 12.317 -9.416 1.355 1.00 72.06 89 LEU A N 1
ATOM 712 C CA . LEU A 1 89 ? 11.660 -10.699 1.608 1.00 72.06 89 LEU A CA 1
ATOM 713 C C . LEU A 1 89 ? 12.519 -11.847 1.057 1.00 72.06 89 LEU A C 1
ATOM 715 O O . LEU A 1 89 ? 12.794 -12.805 1.773 1.00 72.06 89 LEU A O 1
ATOM 719 N N . THR A 1 90 ? 13.000 -11.728 -0.186 1.00 63.16 90 THR A N 1
ATOM 720 C CA . THR A 1 90 ? 13.764 -12.769 -0.904 1.00 63.16 90 THR A CA 1
ATOM 721 C C . THR A 1 90 ? 14.956 -13.314 -0.116 1.00 63.16 90 THR A C 1
ATOM 723 O O . THR A 1 90 ? 15.217 -14.511 -0.160 1.00 63.16 90 THR A O 1
ATOM 726 N N . ARG A 1 91 ? 15.635 -12.460 0.660 1.00 64.12 91 ARG A N 1
ATOM 727 C CA . ARG A 1 91 ? 16.803 -12.810 1.491 1.00 64.12 91 ARG A CA 1
ATOM 728 C C . ARG A 1 91 ? 16.460 -13.550 2.795 1.00 64.12 91 ARG A C 1
ATOM 730 O O . ARG A 1 91 ? 17.368 -13.963 3.509 1.00 64.12 91 ARG A O 1
ATOM 737 N N . ARG A 1 92 ? 15.179 -13.637 3.173 1.00 63.09 92 ARG A N 1
ATOM 738 C CA . ARG A 1 92 ? 14.714 -14.103 4.502 1.00 63.09 92 ARG A CA 1
ATOM 739 C C . ARG A 1 92 ? 13.582 -15.134 4.447 1.00 63.09 92 ARG A C 1
ATOM 741 O O . ARG A 1 92 ? 13.161 -15.634 5.490 1.00 63.09 92 ARG A O 1
ATOM 748 N N . LEU A 1 93 ? 13.079 -15.430 3.253 1.00 64.44 93 LEU A N 1
ATOM 749 C CA . LEU A 1 93 ? 11.888 -16.236 3.023 1.00 64.44 93 LEU A CA 1
ATOM 750 C C . LEU A 1 93 ? 12.236 -17.718 2.884 1.00 64.44 93 LEU A C 1
ATOM 752 O O . LEU A 1 93 ? 13.009 -18.105 2.010 1.00 64.44 93 LEU A O 1
ATOM 756 N N . ARG A 1 94 ? 11.631 -18.560 3.723 1.00 64.12 94 ARG A N 1
ATOM 757 C CA . ARG A 1 94 ? 11.712 -20.019 3.576 1.00 64.12 94 ARG A CA 1
ATOM 758 C C . ARG A 1 94 ? 10.719 -20.493 2.511 1.00 64.12 94 ARG A C 1
ATOM 760 O O . ARG A 1 94 ? 9.637 -19.919 2.379 1.00 64.12 94 ARG A O 1
ATOM 767 N N . ALA A 1 95 ? 11.071 -21.548 1.777 1.00 62.34 95 ALA A N 1
ATOM 768 C CA . ALA A 1 95 ? 10.131 -22.224 0.884 1.00 62.34 95 ALA A CA 1
ATOM 769 C C . ALA A 1 95 ? 8.926 -22.757 1.696 1.00 62.34 95 ALA A C 1
ATOM 771 O O . ALA A 1 95 ? 9.151 -23.310 2.777 1.00 62.34 95 ALA A O 1
ATOM 772 N N . PRO A 1 96 ? 7.668 -22.598 1.241 1.00 61.44 96 PRO A N 1
ATOM 773 C CA . PRO A 1 96 ? 6.513 -23.043 2.024 1.00 61.44 96 PRO A CA 1
ATOM 774 C C . PRO A 1 96 ? 6.317 -24.558 1.952 1.00 61.44 96 PRO A C 1
ATOM 776 O O . PRO A 1 96 ? 6.426 -25.153 0.878 1.00 61.44 96 PRO A O 1
ATOM 779 N N . THR A 1 97 ? 5.974 -25.169 3.086 1.00 65.50 97 THR A N 1
ATOM 780 C CA . THR A 1 97 ? 5.526 -26.571 3.157 1.00 65.50 97 THR A CA 1
ATOM 781 C C . THR A 1 97 ? 4.059 -26.710 2.729 1.00 65.50 97 THR A C 1
ATOM 783 O O . THR A 1 97 ? 3.333 -25.721 2.684 1.00 65.50 97 THR A O 1
ATOM 786 N N . LEU A 1 98 ? 3.591 -27.934 2.452 1.00 64.31 98 LEU A N 1
ATOM 787 C CA . LEU A 1 98 ? 2.174 -28.227 2.151 1.00 64.31 98 LEU A CA 1
ATOM 788 C C . LEU A 1 98 ? 1.215 -27.727 3.244 1.00 64.31 98 LEU A C 1
ATOM 790 O O . LEU A 1 98 ? 0.208 -27.097 2.929 1.00 64.31 98 LEU A O 1
ATOM 794 N N . ASP A 1 99 ? 1.591 -27.835 4.515 1.00 65.75 99 ASP A N 1
ATOM 795 C CA . ASP A 1 99 ? 0.773 -27.304 5.615 1.00 65.75 99 ASP A CA 1
ATOM 796 C C . ASP A 1 99 ? 0.756 -25.766 5.633 1.00 65.75 99 ASP A C 1
ATOM 798 O O . ASP A 1 99 ? -0.250 -25.145 5.982 1.00 65.75 99 ASP A O 1
ATOM 802 N N . MET A 1 100 ? 1.853 -25.115 5.224 1.00 62.81 100 MET A N 1
ATOM 803 C CA . MET A 1 100 ? 1.873 -23.663 4.996 1.00 62.81 100 MET A CA 1
ATOM 804 C C . MET A 1 100 ? 1.002 -23.278 3.793 1.00 62.81 100 MET A C 1
ATOM 806 O O . MET A 1 100 ? 0.342 -22.242 3.842 1.00 62.81 100 MET A O 1
ATOM 810 N N . TRP A 1 101 ? 0.958 -24.109 2.746 1.00 62.12 101 TRP A N 1
ATOM 811 C CA . TRP A 1 101 ? 0.116 -23.897 1.566 1.00 62.12 101 TRP A CA 1
ATOM 812 C C . TRP A 1 101 ? -1.379 -23.907 1.902 1.00 62.12 101 TRP A C 1
ATOM 814 O O . TRP A 1 101 ? -2.109 -23.025 1.443 1.00 62.12 101 TRP A O 1
ATOM 824 N N . GLU A 1 102 ? -1.838 -24.847 2.729 1.00 60.12 102 GLU A N 1
ATOM 825 C CA . GLU A 1 102 ? -3.242 -24.891 3.156 1.00 60.12 102 GLU A CA 1
ATOM 826 C C . GLU A 1 102 ? -3.566 -23.833 4.216 1.00 60.12 102 GLU A C 1
ATOM 828 O O . GLU A 1 102 ? -4.569 -23.126 4.086 1.00 60.12 102 GLU A O 1
ATOM 833 N N . SER A 1 103 ? -2.696 -23.636 5.215 1.00 58.94 103 SER A N 1
ATOM 834 C CA . SER A 1 103 ? -2.945 -22.660 6.289 1.00 58.94 103 SER A CA 1
ATOM 835 C C . SER A 1 103 ? -2.887 -21.193 5.842 1.00 58.94 103 SER A C 1
ATOM 837 O O . SER A 1 103 ? -3.419 -20.331 6.538 1.00 58.94 103 SER A O 1
ATOM 839 N N . LEU A 1 104 ? -2.351 -20.885 4.654 1.00 55.47 104 LEU A N 1
ATOM 840 C CA . LEU A 1 104 ? -2.515 -19.567 4.020 1.00 55.47 104 LEU A CA 1
ATOM 841 C C . LEU A 1 104 ? -3.980 -19.226 3.691 1.00 55.47 104 LEU A C 1
ATOM 843 O O . LEU A 1 104 ? -4.306 -18.048 3.560 1.00 55.47 104 LEU A O 1
ATOM 847 N N . ARG A 1 105 ? -4.873 -20.222 3.601 1.00 54.72 105 ARG A N 1
ATOM 848 C CA . ARG A 1 105 ? -6.325 -20.008 3.453 1.00 54.72 105 ARG A CA 1
ATOM 849 C C . ARG A 1 105 ? -7.013 -19.667 4.780 1.00 54.72 105 ARG A C 1
ATOM 851 O O . ARG A 1 105 ? -8.114 -19.125 4.769 1.00 54.72 105 ARG A O 1
ATOM 858 N N . SER A 1 106 ? -6.384 -19.974 5.917 1.00 52.09 106 SER A N 1
ATOM 859 C CA . SER A 1 106 ? -6.919 -19.744 7.262 1.00 52.09 106 SER A CA 1
ATOM 860 C C . SER A 1 106 ? -6.166 -18.610 7.964 1.00 52.09 106 SER A C 1
ATOM 862 O O . SER A 1 106 ? -5.122 -18.813 8.583 1.00 52.09 106 SER A O 1
ATOM 864 N N . VAL A 1 107 ? -6.716 -17.399 7.886 1.00 51.72 107 VAL A N 1
ATOM 865 C CA . VAL A 1 107 ? -6.177 -16.212 8.565 1.00 51.72 107 VAL A CA 1
ATOM 866 C C . VAL A 1 107 ? -6.193 -16.419 10.087 1.00 51.72 107 VAL A C 1
ATOM 868 O O . VAL A 1 107 ? -7.241 -16.717 10.663 1.00 51.72 107 VAL A O 1
ATOM 871 N N . VAL A 1 108 ? -5.049 -16.219 10.749 1.00 51.31 108 VAL A N 1
ATOM 872 C CA . VAL A 1 108 ? -4.922 -16.206 12.219 1.00 51.31 108 VAL A CA 1
ATOM 873 C C . VAL A 1 108 ? -4.133 -14.964 12.626 1.00 51.31 108 VAL A C 1
ATOM 875 O O . VAL A 1 108 ? -2.929 -15.010 12.878 1.00 51.31 108 VAL A O 1
ATOM 878 N N . ASP A 1 109 ? -4.826 -13.829 12.655 1.00 55.81 109 ASP A N 1
ATOM 879 C CA . ASP A 1 109 ? -4.288 -12.577 13.177 1.00 55.81 109 ASP A CA 1
ATOM 880 C C . ASP A 1 109 ? -4.703 -12.408 14.656 1.00 55.81 109 ASP A C 1
ATOM 882 O O . ASP A 1 109 ? -5.882 -12.605 14.964 1.00 55.81 109 ASP A O 1
ATOM 886 N N . PRO A 1 110 ? -3.790 -12.031 15.578 1.00 56.31 110 PRO A N 1
ATOM 887 C CA . PRO A 1 110 ? -4.132 -11.571 16.926 1.00 56.31 110 PRO A CA 1
ATOM 888 C C . PRO A 1 110 ? -4.809 -10.183 16.900 1.00 56.31 110 PRO A C 1
ATOM 890 O O . PRO A 1 110 ? -4.274 -9.184 17.391 1.00 56.31 110 PRO A O 1
ATOM 893 N N . LEU A 1 111 ? -6.000 -10.124 16.309 1.00 61.41 111 LEU A N 1
ATOM 894 C CA . LEU A 1 111 ? -6.979 -9.054 16.487 1.00 61.41 111 LEU A CA 1
ATOM 895 C C . LEU A 1 111 ? -7.985 -9.464 17.574 1.00 61.41 111 LEU A C 1
ATOM 897 O O . LEU A 1 111 ? -8.196 -10.663 17.777 1.00 61.41 111 LEU A O 1
ATOM 901 N N . PRO A 1 112 ? -8.652 -8.509 18.250 1.00 66.00 112 PRO A N 1
ATOM 902 C CA . PRO A 1 112 ? -9.793 -8.825 19.105 1.00 66.00 112 PRO A CA 1
ATOM 903 C C . PRO A 1 112 ? -10.828 -9.639 18.318 1.00 66.00 112 PRO A C 1
ATOM 905 O O . PRO A 1 112 ? -11.180 -9.261 17.198 1.00 66.00 112 PRO A O 1
ATOM 908 N N . ALA A 1 113 ? -11.324 -10.744 18.884 1.00 72.00 113 ALA A N 1
ATOM 909 C CA . ALA A 1 113 ? -12.243 -11.648 18.181 1.00 72.00 113 ALA A CA 1
ATOM 910 C C . ALA A 1 113 ? -13.502 -10.917 17.672 1.00 72.00 113 ALA A C 1
ATOM 912 O O . ALA A 1 113 ? -13.944 -11.137 16.547 1.00 72.00 113 ALA A O 1
ATOM 913 N N . GLU A 1 114 ? -13.996 -9.966 18.466 1.00 70.75 114 GLU A N 1
ATOM 914 C CA . GLU A 1 114 ? -15.102 -9.046 18.165 1.00 70.75 114 GLU A CA 1
ATOM 915 C C . GLU A 1 114 ? -14.849 -8.159 16.9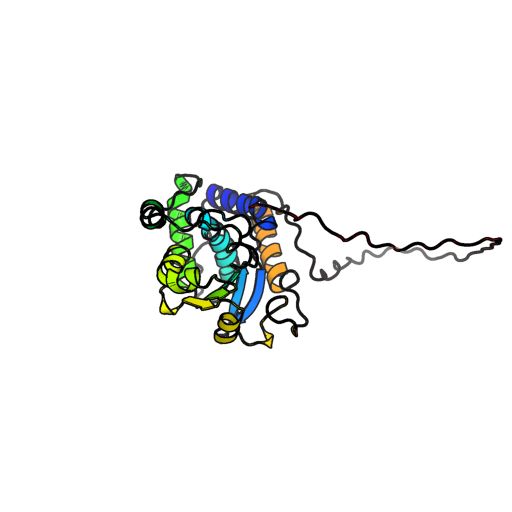30 1.00 70.75 114 GLU A C 1
ATOM 917 O O . GLU A 1 114 ? -15.773 -7.830 16.189 1.00 70.75 114 GLU A O 1
ATOM 922 N N . ALA A 1 115 ? -13.594 -7.774 16.684 1.00 71.44 115 ALA A N 1
ATOM 923 C CA . ALA A 1 115 ? -13.198 -6.902 15.578 1.00 71.44 115 ALA A CA 1
ATOM 924 C C . ALA A 1 115 ? -12.948 -7.667 14.267 1.00 71.44 115 ALA A C 1
ATOM 926 O O . ALA A 1 115 ? -12.964 -7.070 13.187 1.00 71.44 115 ALA A O 1
ATOM 927 N N . ARG A 1 116 ? -12.706 -8.981 14.354 1.00 73.81 116 ARG A N 1
ATOM 928 C CA . ARG A 1 116 ? -12.205 -9.810 13.252 1.00 73.81 116 ARG A CA 1
ATOM 929 C C . ARG A 1 116 ? -13.078 -9.734 11.997 1.00 73.81 116 ARG A C 1
ATOM 931 O O . ARG A 1 116 ? -12.561 -9.429 10.928 1.00 73.81 116 ARG A O 1
ATOM 938 N N . SER A 1 117 ? -14.388 -9.950 12.132 1.00 75.81 117 SER A N 1
ATOM 939 C CA . SER A 1 117 ? -15.310 -9.976 10.985 1.00 75.81 117 SER A CA 1
ATOM 940 C C . SER A 1 117 ? -15.411 -8.615 10.278 1.00 75.81 117 SER A C 1
ATOM 942 O O . SER A 1 117 ? -15.370 -8.555 9.051 1.00 75.81 117 SER A O 1
ATOM 944 N N . SER A 1 118 ? -15.452 -7.510 11.035 1.00 75.50 118 SER A N 1
ATOM 945 C CA . SER A 1 118 ? -15.451 -6.147 10.472 1.00 75.50 118 SER A CA 1
ATOM 946 C C . SER A 1 118 ? -14.154 -5.851 9.703 1.00 75.50 118 SER A C 1
ATOM 948 O O . SER A 1 118 ? -14.190 -5.297 8.602 1.00 75.50 118 SER A O 1
ATOM 950 N N . ILE A 1 119 ? -13.005 -6.291 10.228 1.00 77.50 119 ILE A N 1
ATOM 951 C CA . ILE A 1 119 ? -11.705 -6.110 9.566 1.00 77.50 119 ILE A CA 1
ATOM 952 C C . ILE A 1 119 ? -11.596 -6.978 8.305 1.00 77.50 119 ILE A C 1
ATOM 954 O O . ILE A 1 119 ? -11.152 -6.480 7.272 1.00 77.50 119 ILE A O 1
ATOM 958 N N . GLU A 1 120 ? -12.053 -8.232 8.335 1.00 77.31 120 GLU A N 1
ATOM 959 C CA . GLU A 1 120 ? -12.117 -9.097 7.146 1.00 77.31 120 GLU A CA 1
ATOM 960 C C . GLU A 1 120 ? -13.023 -8.477 6.056 1.00 77.31 120 GLU A C 1
ATOM 962 O O . GLU A 1 120 ? -12.617 -8.385 4.895 1.00 77.31 120 GLU A O 1
ATOM 967 N N . GLN A 1 121 ? -14.192 -7.933 6.419 1.00 79.12 121 GLN A N 1
ATOM 968 C CA . GLN A 1 121 ? -15.073 -7.207 5.487 1.00 79.12 121 GLN A CA 1
ATOM 969 C C . GLN A 1 121 ? -14.428 -5.935 4.909 1.00 79.12 121 GLN A C 1
ATOM 971 O O . GLN A 1 121 ? -14.553 -5.677 3.710 1.00 79.12 121 GLN A O 1
ATOM 976 N N . MET A 1 122 ? -13.717 -5.148 5.727 1.00 83.88 122 MET A N 1
ATOM 977 C CA . MET A 1 122 ? -12.952 -3.981 5.265 1.00 83.88 122 MET A CA 1
ATOM 978 C C . MET A 1 122 ? -11.887 -4.391 4.241 1.00 83.88 122 MET A C 1
ATOM 980 O O . MET A 1 122 ? -11.803 -3.779 3.179 1.00 83.88 122 MET A O 1
ATOM 984 N N . VAL A 1 123 ? -11.115 -5.445 4.519 1.00 83.00 123 VAL A N 1
ATOM 985 C CA . VAL A 1 123 ? -10.082 -5.971 3.609 1.00 83.00 123 VAL A CA 1
ATOM 986 C C . VAL A 1 123 ? -10.698 -6.378 2.269 1.00 83.00 123 VAL A C 1
ATOM 988 O O . VAL A 1 123 ? -10.214 -5.947 1.222 1.00 83.00 123 VAL A O 1
ATOM 991 N N . HIS A 1 124 ? -11.805 -7.128 2.277 1.00 82.50 124 HIS A N 1
ATOM 992 C CA . HIS A 1 124 ? -12.509 -7.497 1.045 1.00 82.50 124 HIS A CA 1
ATOM 993 C C . HIS A 1 124 ? -13.037 -6.275 0.272 1.00 82.50 124 HIS A C 1
ATOM 995 O O . HIS A 1 124 ? -12.837 -6.198 -0.943 1.00 82.50 124 HIS A O 1
ATOM 1001 N N . ARG A 1 125 ? -13.647 -5.290 0.952 1.00 86.12 125 ARG A N 1
ATOM 1002 C CA . ARG A 1 125 ? -14.113 -4.034 0.329 1.00 86.12 125 ARG A CA 1
ATOM 1003 C C . ARG A 1 125 ? -12.966 -3.265 -0.329 1.00 86.12 125 ARG A C 1
ATOM 1005 O O . ARG A 1 125 ? -13.123 -2.769 -1.444 1.00 86.12 125 ARG A O 1
ATOM 1012 N N . VAL A 1 126 ? -11.833 -3.148 0.360 1.00 89.81 126 VAL A N 1
ATOM 1013 C CA . VAL A 1 126 ? -10.659 -2.429 -0.141 1.00 89.81 126 VAL A CA 1
ATOM 1014 C C . VAL A 1 126 ? -10.085 -3.149 -1.354 1.00 89.81 126 VAL A C 1
ATOM 1016 O O . VAL A 1 126 ? -9.986 -2.545 -2.417 1.00 89.81 126 VAL A O 1
ATOM 1019 N N . PHE A 1 127 ? -9.779 -4.445 -1.262 1.00 89.00 127 PHE A N 1
ATOM 1020 C CA . PHE A 1 127 ? -9.153 -5.161 -2.379 1.00 89.00 127 PHE A CA 1
ATOM 1021 C C . PHE A 1 127 ? -10.068 -5.376 -3.592 1.00 89.00 127 PHE A C 1
ATOM 1023 O O . PHE A 1 127 ? -9.558 -5.459 -4.710 1.00 89.00 127 PHE A O 1
ATOM 1030 N N . ALA A 1 128 ? -11.395 -5.322 -3.435 1.00 89.25 128 ALA A N 1
ATOM 1031 C CA . ALA A 1 128 ? -12.315 -5.220 -4.573 1.00 89.25 128 ALA A CA 1
ATOM 1032 C C . ALA A 1 128 ? -12.042 -3.973 -5.447 1.00 89.25 128 ALA A C 1
ATOM 1034 O O . ALA A 1 128 ? -12.197 -4.029 -6.668 1.00 89.25 128 ALA A O 1
ATOM 1035 N N . ARG A 1 129 ? -11.565 -2.876 -4.837 1.00 93.38 129 ARG A N 1
ATOM 1036 C CA . ARG A 1 129 ? -11.147 -1.621 -5.496 1.00 93.38 129 ARG A CA 1
ATOM 1037 C C . ARG A 1 129 ? -9.674 -1.622 -5.930 1.00 93.38 129 ARG A C 1
ATOM 1039 O O . ARG A 1 129 ? -9.182 -0.608 -6.416 1.00 93.38 129 ARG A O 1
ATOM 1046 N N . CYS A 1 130 ? -8.945 -2.725 -5.762 1.00 94.44 130 CYS A N 1
ATOM 1047 C CA . CYS A 1 130 ? -7.582 -2.825 -6.273 1.00 94.44 130 CYS A CA 1
ATOM 1048 C C . CYS A 1 130 ? -7.622 -2.975 -7.802 1.00 94.44 130 CYS A C 1
ATOM 1050 O O . CYS A 1 130 ? -8.225 -3.916 -8.328 1.00 94.44 130 CYS A O 1
ATOM 1052 N N . GLU A 1 131 ? -7.007 -2.031 -8.512 1.00 95.44 131 GLU A N 1
ATOM 1053 C CA . GLU A 1 131 ? -6.838 -2.041 -9.970 1.00 95.44 131 GLU A CA 1
ATOM 1054 C C . GLU A 1 131 ? -5.810 -3.108 -10.358 1.00 95.44 131 GLU A C 1
ATOM 1056 O O . GLU A 1 131 ? -6.097 -4.006 -11.147 1.00 95.44 131 GLU A O 1
ATOM 1061 N N . ALA A 1 132 ? -4.627 -3.024 -9.747 1.00 95.38 132 ALA A N 1
ATOM 1062 C CA . ALA A 1 132 ? -3.477 -3.860 -10.042 1.00 95.38 132 ALA A CA 1
ATOM 1063 C C . ALA A 1 132 ? -2.591 -4.043 -8.804 1.00 95.38 132 ALA A C 1
ATOM 1065 O O . ALA A 1 132 ? -2.418 -3.127 -7.995 1.00 95.38 132 ALA A O 1
ATOM 1066 N N . VAL A 1 133 ? -1.971 -5.218 -8.708 1.00 94.12 133 VAL A N 1
ATOM 1067 C CA . VAL A 1 133 ? -0.912 -5.532 -7.747 1.00 94.12 133 VAL A CA 1
ATOM 1068 C C . VAL A 1 133 ? 0.372 -5.772 -8.528 1.00 94.12 133 VAL A C 1
ATOM 1070 O O . VAL A 1 133 ? 0.450 -6.671 -9.366 1.00 94.12 133 VAL A O 1
ATOM 1073 N N . VAL A 1 134 ? 1.388 -4.965 -8.250 1.00 94.44 134 VAL A N 1
ATOM 1074 C CA . VAL A 1 134 ? 2.715 -5.045 -8.856 1.00 94.44 134 VAL A CA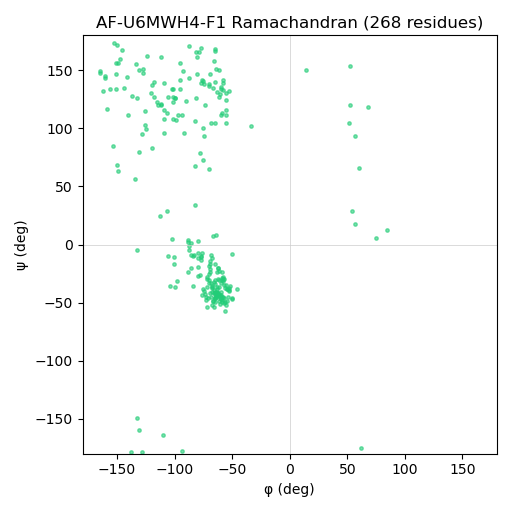 1
ATOM 1075 C C . VAL A 1 134 ? 3.694 -5.552 -7.806 1.00 94.44 134 VAL A C 1
ATOM 1077 O O . VAL A 1 134 ? 3.960 -4.867 -6.824 1.00 94.44 134 VAL A O 1
ATOM 1080 N N . VAL A 1 135 ? 4.270 -6.728 -8.022 1.00 91.88 135 VAL A N 1
ATOM 1081 C CA . VAL A 1 135 ? 5.384 -7.237 -7.220 1.00 91.88 135 VAL A CA 1
ATOM 1082 C C . VAL A 1 135 ? 6.687 -7.033 -7.977 1.00 91.88 135 VAL A C 1
ATOM 1084 O O . VAL A 1 135 ? 6.850 -7.538 -9.091 1.00 91.88 135 VAL A O 1
ATOM 1087 N N . VAL A 1 136 ? 7.614 -6.315 -7.350 1.00 92.50 136 VAL A N 1
ATOM 1088 C CA . VAL A 1 136 ? 8.973 -6.078 -7.853 1.00 92.50 136 VAL A CA 1
ATOM 1089 C C . VAL A 1 136 ? 10.004 -6.798 -6.987 1.00 92.50 136 VAL A C 1
ATOM 1091 O O . VAL A 1 136 ? 9.712 -7.167 -5.847 1.00 92.50 136 VAL A O 1
ATOM 1094 N N . ASN A 1 137 ? 11.212 -7.002 -7.522 1.00 89.75 137 ASN A N 1
ATOM 1095 C CA . ASN A 1 137 ? 12.303 -7.710 -6.839 1.00 89.75 137 ASN A CA 1
ATOM 1096 C C . ASN A 1 137 ? 11.917 -9.123 -6.339 1.00 89.75 137 ASN A C 1
ATOM 1098 O O . ASN A 1 137 ? 12.451 -9.607 -5.339 1.00 89.75 137 ASN A O 1
ATOM 1102 N N . ALA A 1 138 ? 10.975 -9.803 -7.004 1.00 85.44 138 ALA A N 1
ATOM 1103 C CA . ALA A 1 138 ? 10.623 -11.184 -6.676 1.00 85.44 138 ALA A CA 1
ATOM 1104 C C . ALA A 1 138 ? 11.771 -12.141 -7.046 1.00 85.44 138 ALA A C 1
ATOM 1106 O O . ALA A 1 138 ? 12.440 -11.945 -8.057 1.00 85.44 138 ALA A O 1
ATOM 1107 N N . THR A 1 139 ? 11.974 -13.232 -6.298 1.00 78.81 139 THR A N 1
ATOM 1108 C CA . THR A 1 139 ? 12.839 -14.318 -6.797 1.00 78.81 139 THR A CA 1
ATOM 1109 C C . THR A 1 139 ? 12.212 -14.976 -8.027 1.00 78.81 139 THR A C 1
ATOM 1111 O O . THR A 1 139 ? 10.990 -14.973 -8.202 1.00 78.81 139 THR A O 1
ATOM 1114 N N . THR A 1 140 ? 13.033 -15.628 -8.852 1.00 74.94 140 THR A N 1
ATOM 1115 C CA . THR A 1 140 ? 12.561 -16.451 -9.979 1.00 74.94 140 THR A CA 1
ATOM 1116 C C . THR A 1 140 ? 11.519 -17.484 -9.534 1.00 74.94 140 THR A C 1
ATOM 1118 O O . THR A 1 140 ? 10.509 -17.665 -10.206 1.00 74.94 140 THR A O 1
ATOM 1121 N N . PHE A 1 141 ? 11.705 -18.085 -8.353 1.00 68.81 141 PHE A N 1
ATOM 1122 C CA . PHE A 1 141 ? 10.738 -18.999 -7.740 1.00 68.81 141 PHE A CA 1
ATOM 1123 C C . PHE A 1 141 ? 9.422 -18.293 -7.366 1.00 68.81 141 PHE A C 1
ATOM 1125 O O . PHE A 1 141 ? 8.346 -18.756 -7.734 1.00 68.81 141 PHE A O 1
ATOM 1132 N N . LEU A 1 142 ? 9.481 -17.118 -6.728 1.00 69.25 142 LEU A N 1
ATOM 1133 C CA . LEU A 1 142 ? 8.292 -16.321 -6.385 1.00 69.25 142 LEU A CA 1
ATOM 1134 C C . LEU A 1 142 ? 7.489 -15.867 -7.614 1.00 69.25 142 LEU A C 1
ATOM 1136 O O . LEU A 1 142 ? 6.267 -15.768 -7.539 1.00 69.25 142 LEU A O 1
ATOM 1140 N N . LYS A 1 143 ? 8.145 -15.654 -8.760 1.00 66.50 143 LYS A N 1
ATOM 1141 C CA . LYS A 1 143 ? 7.474 -15.354 -10.036 1.00 66.50 143 LYS A CA 1
ATOM 1142 C C . LYS A 1 143 ? 6.616 -16.521 -10.547 1.00 66.50 143 LYS A C 1
ATOM 1144 O O . LYS A 1 143 ? 5.600 -16.277 -11.197 1.00 66.50 143 LYS A O 1
ATOM 1149 N N . LEU A 1 144 ? 6.995 -17.764 -10.240 1.00 66.44 144 LEU A N 1
ATOM 1150 C CA . LEU A 1 144 ? 6.200 -18.966 -10.530 1.00 66.44 144 LEU A CA 1
ATOM 1151 C C . LEU A 1 144 ? 5.051 -19.140 -9.519 1.00 66.44 144 LEU A C 1
ATOM 1153 O O . LEU A 1 144 ? 3.991 -19.657 -9.857 1.00 66.44 144 LEU A O 1
ATOM 1157 N N . LEU A 1 145 ? 5.214 -18.611 -8.305 1.00 69.06 145 LEU A N 1
ATOM 1158 C CA . LEU A 1 145 ? 4.223 -18.620 -7.227 1.00 69.06 145 LEU A CA 1
ATOM 1159 C C . LEU A 1 145 ? 3.170 -17.493 -7.332 1.00 69.06 145 LEU A C 1
ATOM 1161 O O . LEU A 1 145 ? 2.665 -17.011 -6.320 1.00 69.06 145 LEU A O 1
ATOM 1165 N N . LYS A 1 146 ? 2.763 -17.084 -8.541 1.00 73.25 146 LYS A N 1
ATOM 1166 C CA . LYS A 1 146 ? 1.671 -16.102 -8.723 1.00 73.25 146 LYS A CA 1
ATOM 1167 C C . LYS A 1 146 ? 0.383 -16.428 -7.936 1.00 73.25 146 LYS A C 1
ATOM 1169 O O . LYS A 1 146 ? -0.108 -15.523 -7.263 1.00 73.25 146 LYS A O 1
ATOM 1174 N N . PRO A 1 147 ? -0.154 -17.670 -7.943 1.00 68.75 147 PRO A N 1
ATOM 1175 C CA . PRO A 1 147 ? -1.380 -17.996 -7.203 1.00 68.75 147 PRO A CA 1
ATOM 1176 C C . PRO A 1 147 ? -1.278 -17.720 -5.697 1.00 68.75 147 PRO A C 1
ATOM 1178 O O . PRO A 1 147 ? -2.266 -17.403 -5.051 1.00 68.75 147 PRO A O 1
ATOM 1181 N N . VAL A 1 148 ? -0.066 -17.799 -5.150 1.00 66.75 148 VAL A N 1
ATOM 1182 C CA . VAL A 1 148 ? 0.260 -17.600 -3.731 1.00 66.75 148 VAL A CA 1
ATOM 1183 C C . VAL A 1 148 ? 0.175 -16.139 -3.349 1.00 66.75 148 VAL A C 1
ATOM 1185 O O . VAL A 1 148 ? -0.414 -15.776 -2.336 1.00 66.75 148 VAL A O 1
ATOM 1188 N N . ILE A 1 149 ? 0.746 -15.291 -4.198 1.00 72.38 149 ILE A N 1
ATOM 1189 C CA . ILE A 1 149 ? 0.707 -13.848 -4.024 1.00 72.38 149 ILE A CA 1
ATOM 1190 C C . ILE A 1 149 ? -0.750 -13.361 -4.141 1.00 72.38 149 ILE A C 1
ATOM 1192 O O . ILE A 1 149 ? -1.145 -12.493 -3.369 1.00 72.38 149 ILE A O 1
ATOM 1196 N N . SER A 1 150 ? -1.570 -13.992 -4.994 1.00 71.12 150 SER A N 1
ATOM 1197 C CA . SER A 1 150 ? -3.033 -13.799 -5.048 1.00 71.12 150 SER A CA 1
ATOM 1198 C C . SER A 1 150 ? -3.819 -14.357 -3.843 1.00 71.12 150 SER A C 1
ATOM 1200 O O . SER A 1 150 ? -4.970 -13.975 -3.654 1.00 71.12 150 SER A O 1
ATOM 1202 N N . LEU A 1 151 ? -3.242 -15.240 -3.015 1.00 66.88 151 LEU A N 1
ATOM 1203 C CA . LEU A 1 151 ? -3.827 -15.620 -1.716 1.00 66.88 151 LEU A CA 1
ATOM 1204 C C . LEU A 1 151 ? -3.457 -14.611 -0.620 1.00 66.88 151 LEU A C 1
ATOM 1206 O O . LEU A 1 151 ? -4.266 -14.324 0.256 1.00 66.88 151 LEU A O 1
ATOM 1210 N N . MET A 1 152 ? -2.241 -14.060 -0.671 1.00 70.00 152 MET A N 1
ATOM 1211 C CA . MET A 1 152 ? -1.766 -13.039 0.270 1.00 70.00 152 MET A CA 1
ATOM 1212 C C . MET A 1 152 ? -2.465 -11.694 0.049 1.00 70.00 152 MET A C 1
ATOM 1214 O O . MET A 1 152 ? -2.885 -11.044 1.002 1.00 70.00 152 MET A O 1
ATOM 1218 N N . VAL A 1 153 ? -2.570 -11.279 -1.213 1.00 77.00 153 VAL A N 1
ATOM 1219 C CA . VAL A 1 153 ? -3.275 -10.079 -1.661 1.00 77.00 153 VAL A CA 1
ATOM 1220 C C . VAL A 1 153 ? -4.525 -10.569 -2.389 1.00 77.00 153 VAL A C 1
ATOM 1222 O O . VAL A 1 153 ? -4.363 -11.118 -3.477 1.00 77.00 153 VAL A O 1
ATOM 1225 N N . PRO A 1 154 ? -5.744 -10.431 -1.831 1.00 77.31 154 PRO A N 1
ATOM 1226 C CA . PRO A 1 154 ? -6.942 -11.095 -2.352 1.00 77.31 154 PRO A CA 1
ATOM 1227 C C . PRO A 1 154 ? -7.458 -10.424 -3.637 1.00 77.31 154 PRO A C 1
ATOM 1229 O O . PRO A 1 154 ? -8.471 -9.725 -3.648 1.00 77.31 154 PRO A O 1
ATOM 1232 N N . VAL A 1 155 ? -6.726 -10.642 -4.729 1.00 81.62 155 VAL A N 1
ATOM 1233 C CA . VAL A 1 155 ? -7.001 -10.160 -6.084 1.00 81.62 155 VAL A CA 1
ATOM 1234 C C . VAL A 1 155 ? -6.888 -11.303 -7.088 1.00 81.62 155 VAL A C 1
ATOM 1236 O O . VAL A 1 155 ? -6.101 -12.242 -6.926 1.00 81.62 155 VAL A O 1
ATOM 1239 N N . SER A 1 156 ? -7.655 -11.196 -8.166 1.00 84.50 156 SER A N 1
ATOM 1240 C CA . SER A 1 156 ? -7.594 -12.119 -9.293 1.00 84.50 156 SER A CA 1
ATOM 1241 C C . SER A 1 156 ? -6.228 -12.061 -10.003 1.00 84.50 156 SER A C 1
ATOM 1243 O O . SER A 1 156 ? -5.515 -11.055 -9.964 1.00 84.50 156 SER A O 1
ATOM 1245 N N . SER A 1 157 ? -5.813 -13.175 -10.608 1.00 83.06 157 SER A N 1
ATOM 1246 C CA . SER A 1 157 ? -4.444 -13.369 -11.117 1.00 83.06 157 SER A CA 1
ATOM 1247 C C . SER A 1 157 ? -4.096 -12.526 -12.353 1.00 83.06 157 SER A C 1
ATOM 1249 O O . SER A 1 157 ? -2.913 -12.320 -12.638 1.00 83.06 157 SER A O 1
ATOM 1251 N N . ASP A 1 158 ? -5.103 -12.012 -13.058 1.00 88.19 158 ASP A N 1
ATOM 1252 C CA . ASP A 1 158 ? -5.006 -11.036 -14.150 1.00 88.19 158 ASP A CA 1
ATOM 1253 C C . ASP A 1 158 ? 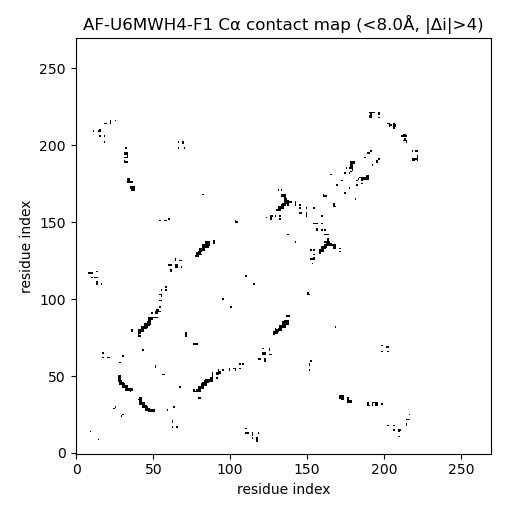-4.547 -9.654 -13.660 1.00 88.19 158 ASP A C 1
ATOM 1255 O O . ASP A 1 158 ? -3.772 -8.986 -14.346 1.00 88.19 158 ASP A O 1
ATOM 1259 N N . LYS A 1 159 ? -4.926 -9.269 -12.435 1.00 91.56 159 LYS A N 1
ATOM 1260 C CA . LYS A 1 159 ? -4.483 -8.025 -11.784 1.00 91.56 159 LYS A CA 1
ATOM 1261 C C . LYS A 1 159 ? -3.052 -8.104 -11.244 1.00 91.56 159 LYS A C 1
ATOM 1263 O O . LYS A 1 159 ? -2.529 -7.098 -10.764 1.00 91.56 159 LYS A O 1
ATOM 1268 N N . LEU A 1 160 ? -2.420 -9.282 -11.279 1.00 91.69 160 LEU A N 1
ATOM 1269 C CA . LEU A 1 160 ? -1.133 -9.545 -10.637 1.00 91.69 160 LEU A CA 1
ATOM 1270 C C . LEU A 1 160 ? 0.045 -9.532 -11.630 1.00 91.69 160 LEU A C 1
ATOM 1272 O O . LEU A 1 160 ? 0.304 -10.486 -12.382 1.00 91.69 160 LEU A O 1
ATOM 1276 N N . PHE A 1 161 ? 0.847 -8.477 -11.539 1.00 92.56 161 PHE A N 1
ATOM 1277 C CA . PHE A 1 161 ? 2.080 -8.275 -12.294 1.00 92.56 161 PHE A CA 1
ATOM 1278 C C . PHE A 1 161 ? 3.282 -8.610 -11.403 1.00 92.56 161 PHE A C 1
ATOM 1280 O O . PHE A 1 161 ? 3.398 -8.081 -10.307 1.00 92.56 161 PHE A O 1
ATOM 1287 N N . VAL A 1 162 ? 4.185 -9.490 -11.854 1.00 90.50 162 VAL A N 1
ATOM 1288 C CA . VAL A 1 162 ? 5.352 -9.923 -11.059 1.00 90.50 162 VAL A CA 1
ATOM 1289 C C . VAL A 1 162 ? 6.620 -9.867 -11.904 1.00 90.50 162 VAL A C 1
ATOM 1291 O O . VAL A 1 162 ? 6.679 -10.482 -12.977 1.00 90.50 162 VAL A O 1
ATOM 1294 N N . SER A 1 163 ? 7.640 -9.168 -11.408 1.00 91.38 163 SER A N 1
ATOM 1295 C CA . SER A 1 163 ? 8.975 -9.103 -12.006 1.00 91.38 163 SER A CA 1
ATOM 1296 C C . SER A 1 163 ? 10.093 -9.304 -10.981 1.00 91.38 163 SER A C 1
ATOM 1298 O O . SER A 1 163 ? 9.940 -9.069 -9.784 1.00 91.38 163 SER A O 1
ATOM 1300 N N . THR A 1 164 ? 11.236 -9.769 -11.486 1.00 89.94 164 THR A N 1
ATOM 1301 C CA . THR A 1 164 ? 12.501 -9.910 -10.747 1.00 89.94 164 THR A CA 1
ATOM 1302 C C . THR A 1 164 ? 13.228 -8.574 -10.565 1.00 89.94 164 THR A C 1
ATOM 1304 O O . THR A 1 164 ? 14.152 -8.480 -9.771 1.00 89.94 164 THR A O 1
ATOM 1307 N N . ASP A 1 165 ? 12.791 -7.551 -11.296 1.00 91.19 165 ASP A N 1
ATOM 1308 C CA . ASP A 1 165 ? 13.273 -6.172 -11.331 1.00 91.19 165 ASP A CA 1
ATOM 1309 C C . ASP A 1 165 ? 12.073 -5.202 -11.195 1.00 91.19 165 ASP A C 1
ATOM 1311 O O . 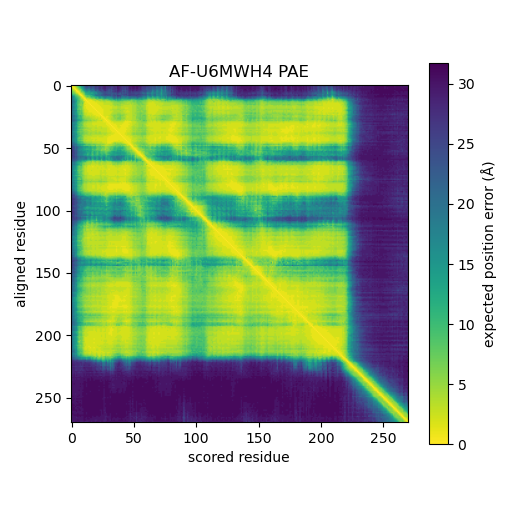ASP A 1 165 ? 10.984 -5.607 -10.769 1.00 91.19 165 ASP A O 1
ATOM 1315 N N . TYR A 1 166 ? 12.231 -3.939 -11.604 1.00 94.38 166 TYR A N 1
ATOM 1316 C CA . TYR A 1 166 ? 11.158 -2.933 -11.630 1.00 94.38 166 TYR A CA 1
ATOM 1317 C C . TYR A 1 166 ? 10.297 -2.939 -12.911 1.00 94.38 166 TYR A C 1
ATOM 1319 O O . TYR A 1 166 ? 9.370 -2.135 -13.024 1.00 94.38 166 TYR A O 1
ATOM 1327 N N . SER A 1 167 ? 10.536 -3.832 -13.879 1.00 94.44 167 SER A N 1
ATOM 1328 C CA . SER A 1 167 ? 9.879 -3.788 -15.201 1.00 94.44 167 SER A CA 1
ATOM 1329 C C . SER A 1 167 ? 8.355 -3.942 -15.152 1.00 94.44 167 SER A C 1
ATOM 1331 O O . SER A 1 167 ? 7.657 -3.375 -15.996 1.00 94.44 167 SER A O 1
ATOM 1333 N N . ALA A 1 168 ? 7.804 -4.665 -14.169 1.00 93.94 168 ALA A N 1
ATOM 1334 C CA . ALA A 1 168 ? 6.356 -4.773 -13.987 1.00 93.94 168 ALA A CA 1
ATOM 1335 C C . ALA A 1 168 ? 5.705 -3.435 -13.600 1.00 93.94 168 ALA A C 1
ATOM 1337 O O . ALA A 1 168 ? 4.576 -3.176 -14.017 1.00 93.94 168 ALA A O 1
ATOM 1338 N N . LEU A 1 169 ? 6.412 -2.566 -12.869 1.00 96.44 169 LEU A N 1
ATOM 1339 C CA . LEU A 1 169 ? 5.886 -1.271 -12.435 1.00 96.44 169 LEU A CA 1
ATOM 1340 C C . LEU A 1 169 ? 5.604 -0.360 -13.630 1.00 96.44 169 LEU A C 1
ATOM 1342 O O . LEU A 1 169 ? 4.503 0.171 -13.749 1.00 96.44 169 LEU A O 1
ATOM 1346 N N . PHE A 1 170 ? 6.537 -0.281 -14.579 1.00 97.00 170 PHE A N 1
ATOM 1347 C CA . PHE A 1 170 ? 6.396 0.533 -15.792 1.00 97.00 170 PHE A CA 1
ATOM 1348 C C . PHE A 1 170 ? 5.320 0.023 -16.771 1.00 97.00 170 PHE A C 1
ATOM 1350 O O . PHE A 1 170 ? 4.956 0.722 -17.724 1.00 97.00 170 PHE A O 1
ATOM 1357 N N . LYS A 1 171 ? 4.752 -1.173 -16.545 1.00 96.06 171 LYS A N 1
ATOM 1358 C CA . LYS A 1 171 ? 3.562 -1.645 -17.276 1.00 96.06 171 LYS A CA 1
ATOM 1359 C C . LYS A 1 171 ? 2.299 -0.935 -16.795 1.00 96.06 171 LYS A C 1
ATOM 1361 O O . LYS A 1 171 ? 1.509 -0.524 -17.640 1.00 96.06 171 LYS A O 1
ATOM 1366 N N . VAL A 1 172 ? 2.166 -0.717 -15.486 1.00 96.88 172 VAL A N 1
ATOM 1367 C CA . VAL A 1 172 ? 0.966 -0.157 -14.833 1.00 96.88 172 VAL A CA 1
ATOM 1368 C C . VAL A 1 172 ? 1.085 1.351 -14.570 1.00 96.88 172 VAL A C 1
ATOM 1370 O O . VAL A 1 172 ? 0.097 2.075 -14.647 1.00 96.88 172 VAL A O 1
ATOM 1373 N N . VAL A 1 173 ? 2.295 1.848 -14.316 1.00 97.75 173 VAL A N 1
ATOM 1374 C CA . VAL A 1 173 ? 2.594 3.240 -13.945 1.00 97.75 173 VAL A CA 1
ATOM 1375 C C . VAL A 1 173 ? 3.485 3.870 -15.018 1.00 97.75 173 VAL A C 1
ATOM 1377 O O . VAL A 1 173 ? 4.370 3.215 -15.568 1.00 97.75 173 VAL A O 1
ATOM 1380 N N . SER A 1 174 ? 3.244 5.132 -15.373 1.00 96.81 174 SER A N 1
ATOM 1381 C CA . SER A 1 174 ? 4.097 5.864 -16.323 1.00 96.81 174 SER A CA 1
ATOM 1382 C C . SER A 1 174 ? 5.396 6.307 -15.649 1.00 96.81 174 SER A C 1
ATOM 1384 O O . SER A 1 174 ? 5.365 6.740 -14.504 1.00 96.81 174 SER A O 1
ATOM 1386 N N . ALA A 1 175 ? 6.538 6.257 -16.345 1.00 96.12 175 ALA A N 1
ATOM 1387 C CA . ALA A 1 175 ? 7.847 6.521 -15.730 1.00 96.12 175 ALA A CA 1
ATOM 1388 C C . ALA A 1 175 ? 7.969 7.856 -14.945 1.00 96.12 175 ALA A C 1
ATOM 1390 O O . ALA A 1 175 ? 8.568 7.827 -13.869 1.00 96.12 175 ALA A O 1
ATOM 1391 N N . PRO A 1 176 ? 7.367 8.991 -15.373 1.00 95.81 176 PRO A N 1
ATOM 1392 C CA . PRO A 1 176 ? 7.366 10.237 -14.591 1.00 95.81 176 PRO A CA 1
ATOM 1393 C C . PRO A 1 176 ? 6.560 10.192 -13.280 1.00 95.81 176 PRO A C 1
ATOM 1395 O O . PRO A 1 176 ? 6.643 11.124 -12.495 1.00 95.81 176 PRO A O 1
ATOM 1398 N N . GLN A 1 177 ? 5.749 9.153 -13.059 1.00 96.50 177 GLN A N 1
ATOM 1399 C CA . GLN A 1 177 ? 4.944 8.925 -11.847 1.00 96.50 177 GLN A CA 1
ATOM 1400 C C . GLN A 1 177 ? 5.578 7.879 -10.910 1.00 96.50 177 GLN A C 1
ATOM 1402 O O . GLN A 1 177 ? 4.975 7.477 -9.915 1.00 96.50 177 GLN A O 1
ATOM 1407 N N . VAL A 1 178 ? 6.779 7.396 -11.245 1.00 96.88 178 VAL A N 1
ATOM 1408 C CA . VAL A 1 178 ? 7.546 6.444 -10.438 1.00 96.88 178 VAL A CA 1
ATOM 1409 C C . VAL A 1 178 ? 8.617 7.220 -9.654 1.00 96.88 178 VAL A C 1
ATOM 1411 O O . VAL A 1 178 ? 9.398 7.941 -10.278 1.00 96.88 178 VAL A O 1
ATOM 1414 N N . PRO A 1 179 ? 8.701 7.089 -8.317 1.00 96.00 179 PRO A N 1
ATOM 1415 C CA . PRO A 1 179 ? 9.686 7.794 -7.495 1.00 96.00 179 PRO A CA 1
ATOM 1416 C C . PRO A 1 179 ? 11.007 7.022 -7.386 1.00 96.00 179 PRO A C 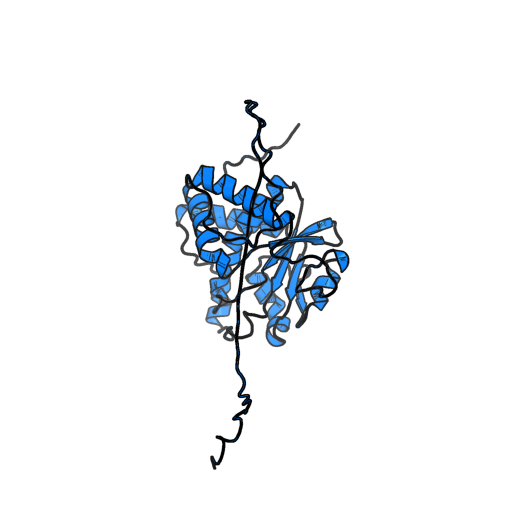1
ATOM 1418 O O . PRO A 1 179 ? 11.084 5.830 -7.705 1.00 96.00 179 PRO A O 1
ATOM 1421 N N . ARG A 1 180 ? 12.045 7.653 -6.827 1.00 93.81 180 ARG A N 1
ATOM 1422 C CA . ARG A 1 180 ? 13.211 6.923 -6.299 1.00 93.81 180 ARG A CA 1
ATOM 1423 C C . ARG A 1 180 ? 12.786 6.047 -5.103 1.00 93.81 180 ARG A C 1
ATOM 1425 O O . ARG A 1 180 ? 11.996 6.514 -4.274 1.00 93.81 180 ARG A O 1
ATOM 1432 N N . PRO A 1 181 ? 13.305 4.808 -4.972 1.00 92.56 181 PRO A N 1
ATOM 1433 C CA . PRO A 1 181 ? 14.413 4.219 -5.740 1.00 92.56 181 PRO A CA 1
ATOM 1434 C C . PRO A 1 181 ? 14.010 3.517 -7.054 1.00 92.56 181 PRO A C 1
ATOM 1436 O O . PRO A 1 181 ? 14.886 3.075 -7.791 1.00 92.56 181 PRO A O 1
ATOM 1439 N N . TYR A 1 182 ? 12.716 3.406 -7.362 1.00 94.50 182 TYR A N 1
ATOM 1440 C CA . TYR A 1 182 ? 12.196 2.618 -8.490 1.00 94.50 182 TYR A CA 1
ATOM 1441 C C . TYR A 1 182 ? 12.477 3.222 -9.870 1.00 94.50 182 TYR A C 1
ATOM 1443 O O . TYR A 1 182 ? 12.629 2.491 -10.847 1.00 94.50 182 TYR A O 1
ATOM 1451 N N . ASN A 1 183 ? 12.576 4.548 -9.948 1.00 95.44 183 ASN A N 1
ATOM 1452 C CA . ASN A 1 183 ? 13.078 5.272 -11.109 1.00 95.44 183 ASN A CA 1
ATOM 1453 C C . ASN A 1 183 ? 14.223 6.199 -10.659 1.00 95.44 183 ASN A C 1
ATOM 1455 O O . ASN A 1 183 ? 13.944 7.249 -10.078 1.00 95.44 183 ASN A O 1
ATOM 1459 N N . PRO A 1 184 ? 15.499 5.847 -10.915 1.00 91.50 184 PRO A N 1
ATOM 1460 C CA . PRO A 1 184 ? 16.651 6.667 -10.529 1.00 91.50 184 PRO A CA 1
ATOM 1461 C C . PRO A 1 184 ? 16.635 8.088 -11.107 1.00 91.50 184 PRO A C 1
ATOM 1463 O O . PRO A 1 184 ? 17.131 9.008 -10.462 1.00 91.50 184 PRO A O 1
ATOM 1466 N N . SER A 1 185 ? 16.036 8.280 -12.287 1.00 92.06 185 SER A N 1
ATOM 1467 C CA . SER A 1 185 ? 15.913 9.583 -12.955 1.00 92.06 185 SER A CA 1
ATOM 1468 C C . SER A 1 185 ? 14.777 10.453 -12.407 1.00 92.06 185 SER A C 1
ATOM 1470 O O . SER A 1 185 ? 14.649 11.607 -12.809 1.00 92.06 185 SER A O 1
ATOM 1472 N N . SER A 1 186 ? 13.934 9.922 -11.517 1.00 92.44 186 SER A N 1
ATOM 1473 C CA . SER A 1 186 ? 12.875 10.702 -10.877 1.00 92.44 186 SER A CA 1
ATOM 1474 C C . SER A 1 186 ? 13.477 11.714 -9.896 1.00 92.44 186 SER A C 1
ATOM 1476 O O . SER A 1 186 ? 14.381 11.338 -9.144 1.00 92.44 186 SER A O 1
ATOM 1478 N N . PRO A 1 187 ? 13.009 12.978 -9.856 1.00 89.50 187 PRO A N 1
ATOM 1479 C CA . PRO A 1 187 ? 13.441 13.951 -8.852 1.00 89.50 187 PRO A CA 1
ATOM 1480 C C . PRO A 1 187 ? 12.912 13.611 -7.450 1.00 89.50 187 PRO A C 1
ATOM 1482 O O . PRO A 1 187 ? 13.550 13.971 -6.457 1.00 89.50 187 PRO A O 1
ATOM 1485 N N . ASP A 1 188 ? 11.797 12.882 -7.372 1.00 90.56 188 ASP A N 1
ATOM 1486 C CA . ASP A 1 188 ? 11.053 12.632 -6.142 1.00 90.56 188 ASP A CA 1
ATOM 1487 C C . ASP A 1 188 ? 11.561 11.405 -5.378 1.00 90.56 188 ASP A C 1
ATOM 1489 O O . ASP A 1 188 ? 11.908 10.371 -5.956 1.00 90.56 188 ASP A O 1
ATOM 1493 N N . VAL A 1 189 ? 11.548 11.493 -4.046 1.00 90.44 189 VAL A N 1
ATOM 1494 C CA . VAL A 1 189 ? 11.800 10.359 -3.145 1.00 90.44 189 VAL A CA 1
ATOM 1495 C C . VAL A 1 189 ? 10.470 9.863 -2.590 1.00 90.44 189 VAL A C 1
ATOM 1497 O O . VAL A 1 189 ? 9.644 10.650 -2.132 1.00 90.44 189 VAL A O 1
ATOM 1500 N N . LEU A 1 190 ? 10.265 8.545 -2.603 1.00 89.75 190 LEU A N 1
ATOM 1501 C CA . LEU A 1 190 ? 9.008 7.915 -2.194 1.00 89.75 190 LEU A CA 1
ATOM 1502 C C . LEU A 1 190 ? 8.528 8.322 -0.785 1.00 89.75 190 LEU A C 1
ATOM 1504 O O . LEU A 1 190 ? 7.346 8.614 -0.588 1.00 89.75 190 LEU A O 1
ATOM 1508 N N . SER A 1 191 ? 9.442 8.341 0.188 1.00 84.50 191 SER A N 1
ATOM 1509 C CA . SER A 1 191 ? 9.144 8.683 1.586 1.00 84.50 191 SER A CA 1
ATOM 1510 C C . SER A 1 191 ? 8.784 10.157 1.786 1.00 84.50 191 SER A C 1
ATOM 1512 O O . SER A 1 191 ? 8.069 10.471 2.731 1.00 84.50 191 SER A O 1
ATOM 1514 N N . SER A 1 192 ? 9.219 11.044 0.885 1.00 84.94 192 SER A N 1
ATOM 1515 C CA . SER A 1 192 ? 8.973 12.488 0.941 1.00 84.94 192 SER A CA 1
ATOM 1516 C C . SER A 1 192 ? 7.944 12.959 -0.099 1.00 84.94 192 SER A C 1
ATOM 1518 O O . SER A 1 192 ? 8.023 14.087 -0.587 1.00 84.94 192 SER A O 1
ATOM 1520 N N . SER A 1 193 ? 6.991 12.108 -0.491 1.00 87.81 193 SER A N 1
ATOM 1521 C CA . SER A 1 193 ? 5.888 12.531 -1.362 1.00 87.81 193 SER A CA 1
ATOM 1522 C C . SER A 1 193 ? 4.849 13.350 -0.590 1.00 87.81 193 SER A C 1
ATOM 1524 O O . SER A 1 193 ? 4.457 12.977 0.514 1.00 87.81 193 SER A O 1
ATOM 1526 N N . ALA A 1 194 ? 4.311 14.403 -1.211 1.00 89.62 194 ALA A N 1
ATOM 1527 C CA . ALA A 1 194 ? 3.193 15.165 -0.655 1.00 89.62 194 ALA A CA 1
ATOM 1528 C C . ALA A 1 194 ? 1.956 14.287 -0.360 1.00 89.62 194 ALA A C 1
ATOM 1530 O O . ALA A 1 194 ? 1.285 14.502 0.648 1.00 89.62 194 ALA A O 1
ATOM 1531 N N . HIS A 1 195 ? 1.688 13.256 -1.177 1.00 91.94 195 HIS A N 1
ATOM 1532 C CA . HIS A 1 195 ? 0.603 12.301 -0.920 1.00 91.94 195 HIS A CA 1
ATOM 1533 C C . HIS A 1 195 ? 0.880 11.440 0.326 1.00 91.94 195 HIS A C 1
ATOM 1535 O O . HIS A 1 195 ? -0.015 11.245 1.146 1.00 91.94 195 HIS A O 1
ATOM 1541 N N . THR A 1 196 ? 2.125 10.986 0.524 1.00 91.62 196 THR A N 1
ATOM 1542 C CA . THR A 1 196 ? 2.565 10.347 1.778 1.00 91.62 196 THR A CA 1
ATOM 1543 C C . THR A 1 196 ? 2.332 11.271 2.976 1.00 91.62 196 THR A C 1
ATOM 1545 O O . THR A 1 196 ? 1.713 10.849 3.952 1.00 91.62 196 THR A O 1
ATOM 1548 N N . THR A 1 197 ? 2.770 12.533 2.911 1.00 90.25 197 THR A N 1
ATOM 1549 C CA . THR A 1 197 ? 2.560 13.502 4.001 1.00 90.25 197 THR A CA 1
ATOM 1550 C C . THR A 1 197 ? 1.074 13.684 4.309 1.00 90.25 197 THR A C 1
ATOM 1552 O O . THR A 1 197 ? 0.687 13.603 5.472 1.00 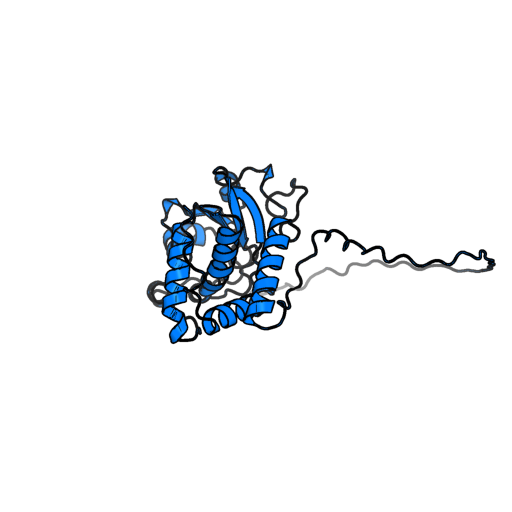90.25 197 THR A O 1
ATOM 1555 N N . GLN A 1 198 ? 0.230 13.834 3.282 1.00 91.56 198 GLN A N 1
ATOM 1556 C CA . GLN A 1 198 ? -1.220 13.945 3.441 1.00 91.56 198 GLN A CA 1
ATOM 1557 C C . GLN A 1 198 ? -1.827 12.695 4.102 1.00 91.56 198 GLN A C 1
ATOM 1559 O O . GLN A 1 198 ? -2.592 12.838 5.055 1.00 91.56 198 GLN A O 1
ATOM 1564 N N . LEU A 1 199 ? -1.459 11.482 3.665 1.00 92.06 199 LEU A N 1
ATOM 1565 C CA . LEU A 1 199 ? -1.915 10.233 4.291 1.00 92.06 199 LEU A CA 1
ATOM 1566 C C . LEU A 1 199 ? -1.603 10.221 5.792 1.00 92.06 199 LEU A C 1
ATOM 1568 O O . LEU A 1 199 ? -2.484 9.949 6.608 1.00 92.06 199 LEU A O 1
ATOM 1572 N N . TYR A 1 200 ? -0.373 10.558 6.177 1.00 91.00 200 TYR A N 1
ATOM 1573 C CA . TYR A 1 200 ? 0.005 10.566 7.588 1.00 91.00 200 TYR A CA 1
ATOM 1574 C C . TYR A 1 200 ? -0.617 11.717 8.388 1.00 91.00 200 TYR A C 1
ATOM 1576 O O . TYR A 1 200 ? -0.905 11.533 9.570 1.00 91.00 200 TYR A O 1
ATOM 1584 N N . THR A 1 201 ? -0.931 12.860 7.769 1.00 91.06 201 THR A N 1
ATOM 1585 C CA . THR A 1 201 ? -1.760 13.903 8.398 1.00 91.06 201 THR A CA 1
ATOM 1586 C C . THR A 1 201 ? -3.166 13.383 8.721 1.00 91.06 201 THR A C 1
ATOM 1588 O O . THR A 1 201 ? -3.641 13.587 9.839 1.00 91.06 201 THR A O 1
ATOM 1591 N N . LEU A 1 202 ? -3.807 12.652 7.800 1.00 91.31 202 LEU A N 1
ATOM 1592 C CA . LEU A 1 202 ? -5.125 12.036 8.027 1.00 91.31 202 LEU A CA 1
ATOM 1593 C C . LEU A 1 202 ? -5.072 10.980 9.139 1.00 91.31 202 LEU A C 1
ATOM 1595 O O . LEU A 1 202 ? -5.914 10.975 10.038 1.00 91.31 202 LEU A O 1
ATOM 1599 N N . LEU A 1 203 ? -4.055 10.112 9.117 1.00 91.12 203 LEU A N 1
ATOM 1600 C CA . LEU A 1 203 ? -3.856 9.085 10.143 1.00 91.12 203 LEU A CA 1
ATOM 1601 C C . LEU A 1 203 ? -3.594 9.697 11.526 1.00 91.12 203 LEU A C 1
ATOM 1603 O O . LEU A 1 203 ? -4.135 9.200 12.511 1.00 91.12 203 LEU A O 1
ATOM 1607 N N . ASN A 1 204 ? -2.841 10.797 11.607 1.00 91.56 204 ASN A N 1
ATOM 1608 C CA . ASN A 1 204 ? -2.629 11.530 12.857 1.00 91.56 204 ASN A CA 1
ATOM 1609 C C . ASN A 1 204 ? -3.905 12.214 13.364 1.00 91.56 204 ASN A C 1
ATOM 1611 O O . ASN A 1 204 ? -4.151 12.198 14.569 1.00 91.56 204 ASN A O 1
ATOM 1615 N N . ALA A 1 205 ? -4.754 12.742 12.478 1.00 90.31 205 ALA A N 1
ATOM 1616 C CA . ALA A 1 205 ? -6.064 13.266 12.867 1.00 90.31 205 ALA A CA 1
ATOM 1617 C C . ALA A 1 205 ? -6.986 12.155 13.416 1.00 90.31 205 ALA A C 1
ATOM 1619 O O . ALA A 1 205 ? -7.598 12.333 14.471 1.00 90.31 205 ALA A O 1
ATOM 1620 N N . ARG A 1 206 ? -7.027 10.976 12.770 1.00 89.62 206 ARG A N 1
ATOM 1621 C CA . ARG A 1 206 ? -7.757 9.799 13.291 1.00 89.62 206 ARG A CA 1
ATOM 1622 C C . ARG A 1 206 ? -7.182 9.306 14.621 1.00 89.62 206 ARG A C 1
ATOM 1624 O O . ARG A 1 206 ? -7.947 9.003 15.530 1.00 89.62 206 ARG A O 1
ATOM 1631 N N . ALA A 1 207 ? -5.859 9.268 14.769 1.00 90.56 207 ALA A N 1
ATOM 1632 C CA . ALA A 1 207 ? -5.210 8.909 16.028 1.00 90.56 207 ALA A CA 1
ATOM 1633 C C . ALA A 1 207 ? -5.557 9.897 17.152 1.00 90.56 207 ALA A C 1
ATOM 1635 O O . ALA A 1 207 ? -5.910 9.468 18.247 1.00 90.56 207 ALA A O 1
ATOM 1636 N N . GLN A 1 208 ? -5.580 11.202 16.874 1.00 90.31 208 GLN A N 1
ATOM 1637 C CA . GLN A 1 208 ? -5.987 12.203 17.860 1.00 90.31 208 GLN A CA 1
ATOM 1638 C C . GLN A 1 208 ? -7.445 12.015 18.320 1.00 90.31 208 GLN A C 1
ATOM 1640 O O . GLN A 1 208 ? -7.737 12.200 19.499 1.00 90.31 208 GLN A O 1
ATOM 1645 N N . GLU A 1 209 ? -8.347 11.608 17.420 1.00 88.81 209 GLU A N 1
ATOM 1646 C CA . GLU A 1 209 ? -9.764 11.343 17.721 1.00 88.81 209 GLU A CA 1
ATOM 1647 C C . GLU A 1 209 ? -9.995 10.015 18.473 1.00 88.81 209 GLU A C 1
ATOM 1649 O O . GLU A 1 209 ? -10.863 9.941 19.345 1.00 88.81 209 GLU A O 1
ATOM 1654 N N . VAL A 1 210 ? -9.243 8.960 18.134 1.00 88.94 210 VAL A N 1
ATOM 1655 C CA . VAL A 1 210 ? -9.480 7.579 18.611 1.00 88.94 210 VAL A CA 1
ATOM 1656 C C . VAL A 1 210 ? -8.563 7.181 19.775 1.00 88.94 210 VAL A C 1
ATOM 1658 O O . VAL A 1 210 ? -8.999 6.469 20.678 1.00 88.94 210 VAL A O 1
ATOM 1661 N N . LEU A 1 211 ? -7.308 7.637 19.767 1.00 88.94 211 LEU A N 1
ATOM 1662 C CA . LEU A 1 211 ? -6.276 7.349 20.775 1.00 88.94 211 LEU A CA 1
ATOM 1663 C C . LEU A 1 211 ? -5.999 8.537 21.714 1.00 88.94 211 LEU A C 1
ATOM 1665 O O . LEU A 1 211 ? -5.255 8.385 22.681 1.00 88.94 211 LEU A O 1
ATOM 1669 N N . GLY A 1 212 ? -6.535 9.727 21.420 1.00 91.44 212 GLY A N 1
ATOM 1670 C CA . GLY A 1 212 ? -6.262 10.958 22.174 1.00 91.44 212 GLY A CA 1
ATOM 1671 C C . GLY A 1 212 ? -4.879 11.576 21.920 1.00 91.44 212 GLY A C 1
ATOM 1672 O O . GLY A 1 212 ? -4.528 12.558 22.575 1.00 91.44 212 GLY A O 1
ATOM 1673 N N . ARG A 1 213 ? -4.096 11.029 20.981 1.00 92.19 213 ARG A N 1
ATOM 1674 C CA . ARG A 1 213 ? -2.738 11.478 20.628 1.00 92.19 213 ARG A CA 1
ATOM 1675 C C . ARG A 1 213 ? -2.410 11.192 19.154 1.00 92.19 213 ARG A C 1
ATOM 1677 O O . ARG A 1 213 ? -2.980 10.248 18.605 1.00 92.19 213 ARG A O 1
ATOM 1684 N N . PRO A 1 214 ? -1.466 11.910 18.517 1.00 90.06 214 PRO A N 1
ATOM 1685 C CA . PRO A 1 214 ? -0.932 11.515 17.213 1.00 90.06 214 PRO A CA 1
ATOM 1686 C C . PRO A 1 214 ? -0.160 10.184 17.288 1.00 90.06 214 PRO A C 1
ATOM 1688 O O . PRO A 1 214 ? 0.191 9.700 18.373 1.00 90.06 214 PRO A O 1
ATOM 1691 N N . LEU A 1 215 ? 0.121 9.605 16.118 1.00 88.81 215 LEU A N 1
ATOM 1692 C CA . LEU A 1 215 ? 0.984 8.436 15.973 1.00 88.81 215 LEU A CA 1
ATOM 1693 C C . LEU A 1 215 ? 2.454 8.840 16.158 1.00 88.81 215 LEU A C 1
ATOM 1695 O O . LEU A 1 215 ? 2.911 9.847 15.616 1.00 88.81 215 LEU A O 1
ATOM 1699 N N . GLN A 1 216 ? 3.205 8.018 16.881 1.00 88.50 216 GLN A N 1
ATOM 1700 C CA . GLN A 1 216 ? 4.648 8.131 17.086 1.00 88.50 216 GLN A CA 1
ATOM 1701 C C . GLN A 1 216 ? 5.379 7.520 15.883 1.00 88.50 216 GLN A C 1
ATOM 1703 O O . GLN A 1 216 ? 5.976 6.448 15.968 1.00 88.50 216 GLN A O 1
ATOM 1708 N N . ILE A 1 217 ? 5.252 8.174 14.727 1.00 84.19 217 ILE A N 1
ATOM 1709 C CA . ILE A 1 217 ? 5.852 7.736 13.466 1.00 84.19 217 ILE A CA 1
ATOM 1710 C C . ILE A 1 217 ? 6.698 8.869 12.889 1.00 84.19 217 ILE A C 1
ATOM 1712 O O . ILE A 1 217 ? 6.164 9.887 12.447 1.00 84.19 217 ILE A O 1
ATOM 1716 N N . ASP A 1 218 ? 8.008 8.644 12.817 1.00 74.19 218 ASP A N 1
ATOM 1717 C CA . ASP A 1 218 ? 8.935 9.521 12.108 1.00 74.19 218 ASP A CA 1
ATOM 1718 C C . ASP A 1 218 ? 8.792 9.328 10.593 1.00 74.19 218 ASP A C 1
ATOM 1720 O O . ASP A 1 218 ? 9.417 8.454 9.988 1.00 74.19 218 ASP A O 1
ATOM 1724 N N . ILE A 1 219 ? 7.958 10.154 9.958 1.00 69.62 219 ILE A N 1
ATOM 1725 C CA . ILE A 1 219 ? 7.949 10.282 8.496 1.00 69.62 219 ILE A CA 1
ATOM 1726 C C . ILE A 1 219 ? 9.080 11.239 8.101 1.00 69.62 219 ILE A C 1
ATOM 1728 O O . ILE A 1 219 ? 9.084 12.376 8.582 1.00 69.62 219 ILE A O 1
ATOM 1732 N N . PRO A 1 220 ? 10.006 10.852 7.200 1.00 60.22 220 PRO A N 1
ATOM 1733 C CA . PRO A 1 220 ? 10.995 11.772 6.649 1.00 60.22 220 PRO A CA 1
ATOM 1734 C C . PRO A 1 220 ? 10.289 12.978 6.026 1.00 60.22 220 PRO A C 1
ATOM 1736 O O . PRO A 1 220 ? 9.575 12.844 5.032 1.00 60.22 220 PRO A O 1
ATOM 1739 N N . ALA A 1 221 ? 10.445 14.149 6.643 1.00 49.62 221 ALA A N 1
ATOM 1740 C CA . ALA A 1 221 ? 9.644 15.311 6.301 1.00 49.62 221 ALA A CA 1
ATOM 1741 C C . ALA A 1 221 ? 9.929 15.782 4.866 1.00 49.62 221 ALA A C 1
ATOM 1743 O O . ALA A 1 221 ? 10.925 16.457 4.601 1.00 49.62 221 ALA A O 1
ATOM 1744 N N . ALA A 1 222 ? 9.000 15.499 3.949 1.00 45.38 222 ALA A N 1
ATOM 1745 C CA . ALA A 1 222 ? 8.785 16.364 2.799 1.00 45.38 222 ALA A CA 1
ATOM 1746 C C . ALA A 1 222 ? 8.515 17.764 3.354 1.00 45.38 222 ALA A C 1
ATOM 1748 O O . ALA A 1 222 ? 7.552 17.913 4.107 1.00 45.38 222 ALA A O 1
ATOM 1749 N N . MET A 1 223 ? 9.399 18.725 3.058 1.00 37.19 223 MET A N 1
ATOM 1750 C CA . MET A 1 223 ? 9.442 20.064 3.664 1.00 37.19 223 MET A CA 1
ATOM 1751 C C . MET A 1 223 ? 8.046 20.586 4.020 1.00 37.19 223 MET A C 1
ATOM 1753 O O . MET A 1 223 ? 7.304 21.041 3.148 1.00 37.19 223 MET A O 1
ATOM 1757 N N . ALA A 1 224 ? 7.688 20.509 5.305 1.00 35.00 224 ALA A N 1
ATOM 1758 C CA . ALA A 1 224 ? 6.405 21.012 5.760 1.00 35.00 224 ALA A CA 1
ATOM 1759 C C . ALA A 1 224 ? 6.354 22.517 5.451 1.00 35.00 224 ALA A C 1
ATOM 1761 O O . ALA A 1 224 ? 7.309 23.226 5.794 1.00 35.00 224 ALA A O 1
ATOM 1762 N N . PRO A 1 225 ? 5.289 23.031 4.806 1.00 38.53 225 PRO A N 1
ATOM 1763 C CA . PRO A 1 225 ? 5.158 24.467 4.621 1.00 38.53 225 PRO A CA 1
ATOM 1764 C C . PRO A 1 225 ? 5.179 25.122 6.010 1.00 38.53 225 PRO A C 1
ATOM 1766 O O . PRO A 1 225 ? 4.510 24.621 6.921 1.00 38.53 225 PRO A O 1
ATOM 1769 N N . PRO A 1 226 ? 5.963 26.197 6.211 1.00 35.16 226 PRO A N 1
ATOM 1770 C CA . PRO A 1 226 ? 6.133 26.780 7.532 1.00 35.16 226 PRO A CA 1
ATOM 1771 C C . PRO A 1 226 ? 4.767 27.188 8.097 1.00 35.16 226 PRO A C 1
ATOM 1773 O O . PRO A 1 226 ? 3.921 27.686 7.343 1.00 35.16 226 PRO A O 1
ATOM 1776 N N . PRO A 1 227 ? 4.527 26.997 9.408 1.00 39.19 227 PRO A N 1
ATOM 1777 C CA . PRO A 1 227 ? 3.264 27.385 10.011 1.00 39.19 227 PRO A CA 1
ATOM 1778 C C . PRO A 1 227 ? 3.025 28.867 9.732 1.00 39.19 227 PRO A C 1
ATOM 1780 O O . PRO A 1 227 ? 3.915 29.695 9.953 1.00 39.19 227 PRO A O 1
ATOM 1783 N N . LYS A 1 228 ? 1.824 29.205 9.242 1.00 41.94 228 LYS A N 1
ATOM 1784 C CA . LYS A 1 228 ? 1.402 30.599 9.087 1.00 41.94 228 LYS A CA 1
ATOM 1785 C C . LYS A 1 228 ? 1.533 31.271 10.449 1.00 41.94 228 LYS A C 1
ATOM 1787 O O . LYS A 1 228 ? 0.709 31.035 11.331 1.00 41.94 228 LYS A O 1
ATOM 1792 N N . LYS A 1 229 ? 2.575 32.089 10.623 1.00 36.38 229 LYS A N 1
ATOM 1793 C CA . LYS A 1 229 ? 2.709 32.944 11.799 1.00 36.38 229 LYS A CA 1
ATOM 1794 C C . LYS A 1 229 ? 1.496 33.860 11.810 1.00 36.38 229 LYS A C 1
ATOM 1796 O O . LYS A 1 229 ? 1.366 34.716 10.938 1.00 36.38 229 LYS A O 1
ATOM 1801 N N . VAL A 1 230 ? 0.615 33.654 12.783 1.00 37.56 230 VAL A N 1
ATOM 1802 C CA . VAL A 1 230 ? -0.384 34.653 13.149 1.00 37.56 230 VAL A CA 1
ATOM 1803 C C . VAL A 1 230 ? 0.408 35.896 13.536 1.00 37.56 230 VAL A C 1
ATOM 1805 O O . VAL A 1 230 ? 1.182 35.867 14.493 1.00 37.56 230 VAL A O 1
ATOM 1808 N N . GLN A 1 231 ? 0.288 36.951 12.732 1.00 35.09 231 GLN A N 1
ATOM 1809 C CA . GLN A 1 231 ? 0.808 38.261 13.089 1.00 35.09 231 GLN A CA 1
ATOM 1810 C C . GLN A 1 231 ? -0.034 38.770 14.254 1.00 35.09 231 GLN A C 1
ATOM 1812 O O . GLN A 1 231 ? -1.184 39.159 14.073 1.00 35.09 231 GLN A O 1
ATOM 1817 N N . THR A 1 232 ? 0.540 38.726 15.450 1.00 32.97 232 THR A N 1
ATOM 1818 C CA . THR A 1 232 ? 0.070 39.531 16.572 1.00 32.97 232 THR A CA 1
ATOM 1819 C C . THR A 1 232 ? 0.992 40.734 16.642 1.00 32.97 232 THR A C 1
ATOM 1821 O O . THR A 1 232 ? 2.155 40.595 17.023 1.00 32.97 232 THR A O 1
ATOM 1824 N N . ASP A 1 233 ? 0.487 41.897 16.242 1.00 34.16 233 ASP A N 1
ATOM 1825 C CA . ASP A 1 233 ? 1.219 43.152 16.363 1.00 34.16 233 ASP A CA 1
ATOM 1826 C C . ASP A 1 233 ? 1.565 43.441 17.826 1.00 34.16 233 ASP A C 1
ATOM 1828 O O . ASP A 1 233 ? 0.706 43.351 18.711 1.00 34.16 233 ASP A O 1
ATOM 1832 N N . LYS A 1 234 ? 2.819 43.837 18.067 1.00 36.12 234 LYS A N 1
ATOM 1833 C CA . LYS A 1 234 ? 3.191 44.762 19.143 1.00 36.12 234 LYS A CA 1
ATOM 1834 C C . LYS A 1 234 ? 4.573 45.358 18.899 1.00 36.12 234 LYS A C 1
ATOM 1836 O O . LYS A 1 234 ? 5.527 44.652 18.582 1.00 36.12 234 LYS A O 1
ATOM 1841 N N . GLU A 1 235 ? 4.647 46.674 19.035 1.00 35.94 235 GLU A N 1
ATOM 1842 C CA . GLU A 1 235 ? 5.839 47.484 18.803 1.00 35.94 235 GLU A CA 1
ATOM 1843 C C . GLU A 1 235 ? 6.919 47.261 19.873 1.00 35.94 235 GLU A C 1
ATOM 1845 O O . GLU A 1 235 ? 6.619 47.301 21.064 1.00 35.94 235 GLU A O 1
ATOM 1850 N N . GLN A 1 236 ? 8.189 47.177 19.458 1.00 31.89 236 GLN A N 1
ATOM 1851 C CA . GLN A 1 236 ? 9.208 48.156 19.876 1.00 31.89 236 GLN A CA 1
ATOM 1852 C C . GLN A 1 236 ? 10.480 48.071 18.994 1.00 31.89 236 GLN A C 1
ATOM 1854 O O . GLN A 1 236 ? 10.791 46.983 18.507 1.00 31.89 236 GLN A O 1
ATOM 1859 N N . PRO A 1 237 ? 11.201 49.188 18.733 1.00 37.34 237 PRO A N 1
ATOM 1860 C CA . PRO A 1 237 ? 12.279 49.241 17.736 1.00 37.34 237 PRO A CA 1
ATOM 1861 C C . PRO A 1 237 ? 13.683 49.381 18.429 1.00 37.34 237 PRO A C 1
ATOM 1863 O O . PRO A 1 237 ? 13.790 48.998 19.593 1.00 37.34 237 PRO A O 1
ATOM 1866 N N . PRO A 1 238 ? 14.811 49.768 17.781 1.00 45.69 238 PRO A N 1
ATOM 1867 C CA . PRO A 1 238 ? 15.967 48.859 17.691 1.00 45.69 238 PRO A CA 1
ATOM 1868 C C . PRO A 1 238 ? 17.307 49.421 18.229 1.00 45.69 238 PRO A C 1
ATOM 1870 O O . PRO A 1 238 ? 17.502 50.631 18.289 1.00 45.69 238 PRO A O 1
ATOM 1873 N N . VAL A 1 239 ? 18.296 48.554 18.513 1.00 35.69 239 VAL A N 1
ATOM 1874 C CA . VAL A 1 239 ? 19.708 48.964 18.726 1.00 35.69 239 VAL A CA 1
ATOM 1875 C C . VAL A 1 239 ? 20.696 47.955 18.105 1.00 35.69 239 VAL A C 1
ATOM 1877 O O . VAL A 1 239 ? 20.452 46.752 18.080 1.00 35.69 239 VAL A O 1
ATOM 1880 N N . VAL A 1 240 ? 21.801 48.487 17.573 1.00 36.38 240 VAL A N 1
ATOM 1881 C CA . VAL A 1 240 ? 22.888 47.908 16.742 1.00 36.38 240 VAL A CA 1
ATOM 1882 C C . VAL A 1 240 ? 24.188 48.675 17.137 1.00 36.38 240 VAL A C 1
ATOM 1884 O O . VAL A 1 240 ? 24.003 49.806 17.594 1.00 36.38 240 VAL A O 1
ATOM 1887 N N . PRO A 1 241 ? 25.473 48.247 16.947 1.00 44.16 241 PRO A N 1
ATOM 1888 C CA . PRO A 1 241 ? 26.120 46.949 16.624 1.00 44.16 241 PRO A CA 1
ATOM 1889 C C . PRO A 1 241 ? 27.291 46.508 17.583 1.00 44.16 241 PRO A C 1
ATOM 1891 O O . PRO A 1 241 ? 27.642 47.210 18.520 1.00 44.16 241 PRO A O 1
ATOM 1894 N N . SER A 1 242 ? 27.903 45.342 17.280 1.00 38.38 242 SER A N 1
ATOM 1895 C CA . SER A 1 242 ? 29.343 44.906 17.279 1.00 38.38 242 SER A CA 1
ATOM 1896 C C . SER A 1 242 ? 30.464 45.736 17.981 1.00 38.38 242 SER A C 1
ATOM 1898 O O . SER A 1 242 ? 30.416 46.961 17.910 1.00 38.38 242 SER A O 1
ATOM 1900 N N . PRO A 1 243 ? 31.572 45.123 18.508 1.00 43.59 243 PRO A N 1
ATOM 1901 C CA . PRO A 1 243 ? 32.644 44.571 17.639 1.00 43.59 243 PRO A CA 1
ATOM 1902 C C . PRO A 1 243 ? 33.479 43.346 18.127 1.00 43.59 243 PRO A C 1
ATOM 1904 O O . PRO A 1 243 ? 33.420 42.902 19.268 1.00 43.59 243 PRO A O 1
ATOM 1907 N N . LYS A 1 244 ? 34.291 42.830 17.185 1.00 34.53 244 LYS A N 1
ATOM 1908 C CA . LYS A 1 244 ? 35.383 41.821 17.282 1.00 34.53 244 LYS A CA 1
ATOM 1909 C C . LYS A 1 244 ? 36.701 42.495 17.769 1.00 34.53 244 LYS A C 1
ATOM 1911 O O . LYS A 1 244 ? 36.755 43.721 17.660 1.00 34.53 244 LYS A O 1
ATOM 1916 N N . PRO A 1 245 ? 37.769 41.782 18.224 1.00 46.84 245 PRO A N 1
ATOM 1917 C CA . PRO A 1 245 ? 38.676 41.081 17.285 1.00 46.84 245 PRO A CA 1
ATOM 1918 C C . PRO A 1 245 ? 39.430 39.819 17.797 1.00 46.84 245 PRO A C 1
ATOM 1920 O O . PRO A 1 245 ? 39.399 39.461 18.968 1.00 46.84 245 PRO A O 1
ATOM 1923 N N . THR A 1 246 ? 40.114 39.156 16.854 1.00 36.34 246 THR A N 1
ATOM 1924 C CA . THR A 1 246 ? 41.061 38.020 16.985 1.00 36.34 246 THR A CA 1
ATOM 1925 C C . THR A 1 246 ? 42.455 38.474 17.499 1.00 36.34 246 THR A C 1
ATOM 1927 O O . THR A 1 246 ? 42.696 39.683 17.501 1.00 36.34 246 THR A O 1
ATOM 1930 N N . PRO A 1 247 ? 43.390 37.572 17.899 1.00 46.66 247 PRO A N 1
ATOM 1931 C CA . PRO A 1 247 ? 44.259 36.889 16.912 1.00 46.66 247 PRO A CA 1
ATOM 1932 C C . PRO A 1 247 ? 44.654 35.421 17.236 1.00 46.66 247 PRO A C 1
ATOM 1934 O O . PRO A 1 247 ? 44.470 34.935 18.346 1.00 46.66 247 PRO A O 1
ATOM 1937 N N . ALA A 1 248 ? 45.206 34.732 16.228 1.00 35.22 248 ALA A N 1
ATOM 1938 C CA . ALA A 1 248 ? 46.035 33.513 16.349 1.00 35.22 248 ALA A CA 1
ATOM 1939 C C . ALA A 1 248 ? 47.542 33.932 16.401 1.00 35.22 248 ALA A C 1
ATOM 1941 O O . ALA A 1 248 ? 47.761 35.149 16.406 1.00 35.22 248 ALA A O 1
ATOM 1942 N N . PRO A 1 249 ? 48.582 33.058 16.459 1.00 47.59 249 PRO A N 1
ATOM 1943 C CA . PRO A 1 249 ? 48.799 31.803 15.704 1.00 47.59 249 PRO A CA 1
ATOM 1944 C C . PRO A 1 249 ? 49.247 30.639 16.652 1.00 47.59 249 PRO A C 1
ATOM 1946 O O . PRO A 1 249 ? 48.765 30.631 17.780 1.00 47.59 249 PRO A O 1
ATOM 1949 N N . GLU A 1 250 ? 50.051 29.600 16.351 1.00 36.78 250 GLU A N 1
ATOM 1950 C CA . GLU A 1 250 ? 50.836 29.170 15.169 1.00 36.78 250 GLU A CA 1
ATOM 1951 C C . GLU A 1 250 ? 51.171 27.653 15.246 1.00 36.78 250 GLU A C 1
ATOM 1953 O O . GLU A 1 250 ? 51.450 27.191 16.344 1.00 36.78 250 GLU A O 1
ATOM 1958 N N . GLU A 1 251 ? 51.208 26.939 14.101 1.00 35.88 251 GLU A N 1
ATOM 1959 C CA . GLU A 1 251 ? 52.039 25.737 13.767 1.00 35.88 251 GLU A CA 1
ATOM 1960 C C . GLU A 1 251 ? 52.055 24.467 14.705 1.00 35.88 251 GLU A C 1
ATOM 1962 O O . GLU A 1 251 ? 51.794 24.534 15.894 1.00 35.88 251 GLU A O 1
ATOM 1967 N N . ARG A 1 252 ? 52.328 23.211 14.278 1.00 34.09 252 ARG A N 1
ATOM 1968 C CA . ARG A 1 252 ? 52.921 22.666 13.035 1.00 34.09 252 ARG A CA 1
ATOM 1969 C C . ARG A 1 252 ? 52.606 21.157 12.790 1.00 34.09 252 ARG A C 1
ATOM 1971 O O . ARG A 1 252 ? 52.656 20.358 13.713 1.00 34.09 252 ARG A O 1
ATOM 1978 N N . THR A 1 253 ? 52.407 20.797 11.512 1.00 29.64 253 THR A N 1
ATOM 1979 C CA . THR A 1 253 ? 52.806 19.553 10.777 1.00 29.64 253 THR A CA 1
ATOM 1980 C C . THR A 1 253 ? 52.498 18.099 11.230 1.00 29.64 253 THR A C 1
ATOM 1982 O O . THR A 1 253 ? 53.113 17.588 12.155 1.00 29.64 253 THR A O 1
ATOM 1985 N N . VAL A 1 254 ? 51.762 17.400 10.338 1.00 32.84 254 VAL A N 1
ATOM 1986 C CA . VAL A 1 254 ? 52.105 16.131 9.618 1.00 32.84 254 VAL A CA 1
ATOM 1987 C C . VAL A 1 254 ? 52.238 14.795 10.380 1.00 32.84 254 VAL A C 1
ATOM 1989 O O . VAL A 1 254 ? 53.212 14.580 11.090 1.00 32.84 254 VAL A O 1
ATOM 1992 N N . ALA A 1 255 ? 51.377 13.826 10.023 1.00 32.44 255 ALA A N 1
ATOM 1993 C CA . ALA A 1 255 ? 51.775 12.553 9.386 1.00 32.44 255 ALA A CA 1
ATOM 1994 C C . ALA A 1 255 ? 50.559 11.829 8.761 1.00 32.44 255 ALA A C 1
ATOM 1996 O O . ALA A 1 255 ? 49.433 11.963 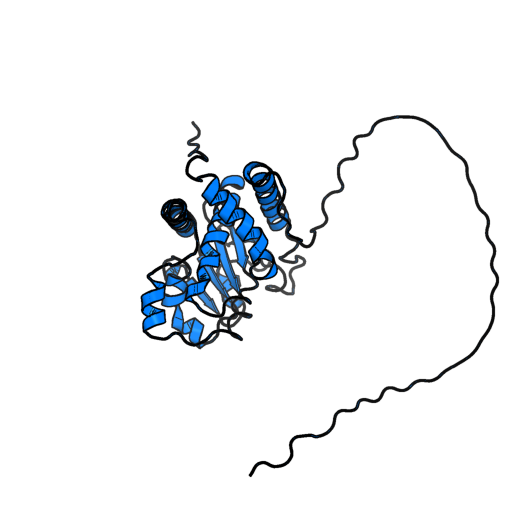9.233 1.00 32.44 255 ALA A O 1
ATOM 1997 N N . GLU A 1 256 ? 50.807 11.081 7.687 1.00 35.84 256 GLU A N 1
ATOM 1998 C CA . GLU A 1 256 ? 49.845 10.378 6.828 1.00 35.84 256 GLU A CA 1
ATOM 1999 C C . GLU A 1 256 ? 50.159 8.873 6.862 1.00 35.84 256 GLU A C 1
ATOM 2001 O O . GLU A 1 256 ? 51.332 8.509 6.808 1.00 35.84 256 GLU A O 1
ATOM 2006 N N . ALA A 1 257 ? 49.144 8.006 6.957 1.00 36.12 257 ALA A N 1
ATOM 2007 C CA . ALA A 1 257 ? 49.281 6.562 6.728 1.00 36.12 257 ALA A CA 1
ATOM 2008 C C . ALA A 1 257 ? 47.915 5.934 6.387 1.00 36.12 257 ALA A C 1
ATOM 2010 O O . ALA A 1 257 ? 46.992 5.945 7.203 1.00 36.12 257 ALA A O 1
ATOM 2011 N N . LEU A 1 258 ? 47.801 5.399 5.169 1.00 36.28 258 LEU A N 1
ATOM 2012 C CA . LEU A 1 258 ? 46.657 4.651 4.642 1.00 36.28 258 LEU A CA 1
ATOM 2013 C C . LEU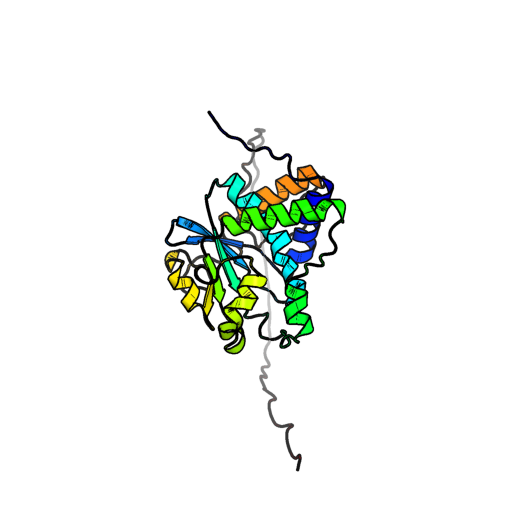 A 1 258 ? 47.162 3.290 4.145 1.00 36.28 258 LEU A C 1
ATOM 2015 O O . LEU A 1 258 ? 47.657 3.194 3.029 1.00 36.28 258 LEU A O 1
ATOM 2019 N N . GLU A 1 259 ? 46.991 2.251 4.956 1.00 38.12 259 GLU A N 1
ATOM 2020 C CA . GLU A 1 259 ? 47.126 0.830 4.599 1.00 38.12 259 GLU A CA 1
ATOM 2021 C C . GLU A 1 259 ? 45.963 0.155 5.361 1.00 38.12 259 GLU A C 1
ATOM 2023 O O . GLU A 1 259 ? 45.835 0.343 6.568 1.00 38.12 259 GLU A O 1
ATOM 2028 N N . VAL A 1 260 ? 44.900 -0.387 4.754 1.00 37.34 260 VAL A N 1
ATOM 2029 C CA . VAL A 1 260 ? 44.794 -1.373 3.659 1.00 37.34 260 VAL A CA 1
ATOM 2030 C C . VAL A 1 260 ? 45.453 -2.698 4.033 1.00 37.34 260 VAL A C 1
ATOM 2032 O O . VAL A 1 260 ? 46.424 -3.113 3.421 1.00 37.34 260 VAL A O 1
ATOM 2035 N N . ASP A 1 261 ? 44.860 -3.366 5.024 1.00 37.09 261 ASP A N 1
ATOM 2036 C CA . ASP A 1 261 ? 45.064 -4.791 5.285 1.00 37.09 261 ASP A CA 1
ATOM 2037 C C . ASP A 1 261 ? 43.908 -5.572 4.641 1.00 37.09 261 ASP A C 1
ATOM 2039 O O . ASP A 1 261 ? 42.743 -5.445 5.040 1.00 37.09 261 ASP A O 1
ATOM 2043 N N . GLN A 1 262 ? 44.216 -6.333 3.593 1.00 40.34 262 GLN A N 1
ATOM 2044 C CA . GLN A 1 262 ? 43.289 -7.264 2.956 1.00 40.34 262 GLN A CA 1
ATOM 2045 C C . GLN A 1 262 ? 44.092 -8.381 2.288 1.00 40.34 262 GLN A C 1
ATOM 2047 O O . GLN A 1 262 ? 44.349 -8.304 1.094 1.00 40.34 262 GLN A O 1
ATOM 2052 N N . G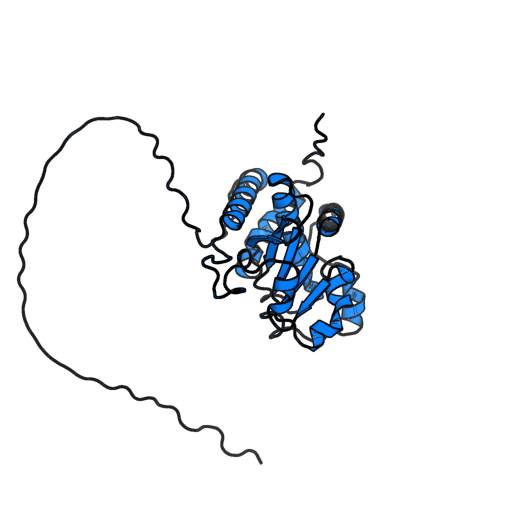LU A 1 263 ? 44.456 -9.415 3.046 1.00 40.94 263 GLU A N 1
ATOM 2053 C CA . GLU A 1 263 ? 44.980 -10.668 2.495 1.00 40.94 263 GLU A CA 1
ATOM 2054 C C . GLU A 1 263 ? 44.635 -11.864 3.410 1.00 40.94 263 GLU A C 1
ATOM 2056 O O . GLU A 1 263 ? 44.716 -11.791 4.636 1.00 40.94 263 GLU A O 1
ATOM 2061 N N . ASP A 1 264 ? 44.156 -12.921 2.755 1.00 46.91 264 ASP A N 1
ATOM 2062 C CA . ASP A 1 264 ? 44.217 -14.353 3.071 1.00 46.91 264 ASP A CA 1
ATOM 2063 C C . ASP A 1 264 ? 43.794 -14.906 4.450 1.00 46.91 264 ASP A C 1
ATOM 2065 O O . ASP A 1 264 ? 44.542 -14.948 5.425 1.00 46.91 264 ASP A O 1
ATOM 2069 N N . LEU A 1 265 ? 42.603 -15.529 4.460 1.00 50.47 265 LEU A N 1
ATOM 2070 C CA . LEU A 1 265 ? 42.270 -16.627 5.379 1.00 50.47 265 LEU A CA 1
ATOM 2071 C C . LEU A 1 265 ? 41.260 -17.622 4.766 1.00 50.47 265 LEU A C 1
ATOM 2073 O O . LEU A 1 265 ? 40.150 -17.772 5.276 1.00 50.47 265 LEU A O 1
ATOM 2077 N N . PHE A 1 266 ? 41.640 -18.304 3.680 1.00 46.12 266 PHE A N 1
ATOM 2078 C CA . PHE A 1 266 ? 40.967 -19.522 3.195 1.00 46.12 266 PHE A CA 1
ATOM 2079 C C . PHE A 1 266 ? 41.950 -20.454 2.464 1.00 46.12 266 PHE A C 1
ATOM 2081 O O . PHE A 1 266 ? 41.821 -20.668 1.262 1.00 46.12 266 PHE A O 1
ATOM 2088 N N . ASP A 1 267 ? 42.886 -21.035 3.216 1.00 45.44 267 ASP A N 1
ATOM 2089 C CA . ASP A 1 267 ? 43.604 -22.242 2.791 1.00 45.44 267 ASP A CA 1
ATOM 2090 C C . ASP A 1 267 ? 42.938 -23.503 3.377 1.00 45.44 267 ASP A C 1
ATOM 2092 O O . ASP A 1 267 ? 42.483 -23.518 4.524 1.00 45.44 267 ASP A O 1
ATOM 2096 N N . ASP A 1 268 ? 42.915 -24.546 2.547 1.00 47.16 268 ASP A N 1
ATOM 2097 C CA . ASP A 1 268 ? 42.834 -25.978 2.857 1.00 47.16 268 ASP A CA 1
ATOM 2098 C C . ASP A 1 268 ? 41.657 -26.530 3.694 1.00 47.16 268 ASP A C 1
ATOM 2100 O O . ASP A 1 268 ? 41.726 -26.728 4.909 1.00 47.16 268 ASP A O 1
ATOM 2104 N N . ILE A 1 269 ? 40.619 -26.975 2.969 1.00 43.50 269 ILE A N 1
ATOM 2105 C CA . ILE A 1 269 ? 39.886 -28.214 3.286 1.00 43.50 269 ILE A CA 1
ATOM 2106 C C . ILE A 1 269 ? 39.821 -29.084 2.020 1.00 43.50 269 ILE A C 1
ATOM 2108 O O . ILE A 1 269 ? 38.937 -28.883 1.187 1.00 43.50 269 ILE A O 1
ATOM 2112 N N . ASP A 1 270 ? 40.764 -30.023 1.902 1.00 46.16 270 ASP A N 1
ATOM 2113 C CA . ASP A 1 270 ? 40.537 -31.456 1.600 1.00 46.16 270 ASP A CA 1
ATOM 2114 C C . ASP A 1 270 ? 41.839 -32.266 1.817 1.00 46.16 270 ASP A C 1
ATOM 2116 O O . ASP A 1 270 ? 42.869 -31.931 1.190 1.00 46.16 270 ASP A O 1
#